Protein AF-A0A833ASR9-F1 (afdb_monomer_lite)

Secondary structure (DSSP, 8-state):
-PPP---SSS--------SS-------PPPP------TT-------EEEEESSS-EEEE---TTT--SS-EEEEEEEEES---SEEEEEEES-TTSSEEEEEE-GGG-SS-SEEEEEETTTTTTS-EEEEEE--SSSEEEEEEEE-SSEEEEEETTEEEEEEE--SPPP--SPPEEESB-SS-SS-B-EEEEEEEEEESSPPPHHHHHHHHTSS--TTGGGEEEEE--TT-SSSEE---SSS---EEEESS-EEE-

Radius of gyration: 23.02 Å; chains: 1; bounding box: 38×80×38 Å

Foldseek 3Di:
DDDDDDDPDDDDDDDDDDDPDDDDDDDDDDDDDDPPPPPPPVPQFKWWAWAQPWWWKWFFFDVLQQQFAKKKKKWKWAAADAAQKKWQKEFADQAAAWTWIWGDPVNDPDGQWTWIGAHPPCPPHIDTFQDRDDHPDIWMWMWITRQFKIWIDINLHTGDMDTDHGTGHHDRGIMMGQAYPVGDRHGGRGIIFWIWMFSHGDDSVQSNVSSPDDDHVVLVRTSFTFGLNPQDDFWTFTPHPRGSIIGITDPIGIGD

pLDDT: mean 83.09, std 21.65, range [28.0, 98.81]

Structure (mmCIF, N/CA/C/O backbone):
data_AF-A0A833ASR9-F1
#
_entry.id   AF-A0A833ASR9-F1
#
loop_
_atom_site.group_PDB
_atom_site.id
_atom_site.type_symbol
_atom_site.label_atom_id
_atom_site.label_alt_id
_atom_site.label_comp_id
_atom_site.label_asym_id
_atom_site.label_entity_id
_atom_site.label_seq_id
_atom_site.pdbx_PDB_ins_code
_atom_site.Cartn_x
_atom_site.Cartn_y
_atom_site.Cartn_z
_atom_site.occupancy
_atom_site.B_iso_or_equiv
_atom_site.auth_seq_id
_atom_site.auth_comp_id
_atom_site.auth_asym_id
_atom_site.auth_atom_id
_atom_site.pdbx_PDB_model_num
ATOM 1 N N . MET A 1 1 ? -16.179 59.443 -13.407 1.00 36.62 1 MET A N 1
ATOM 2 C CA . MET A 1 1 ? -17.165 58.337 -13.418 1.00 36.62 1 MET A CA 1
ATOM 3 C C . MET A 1 1 ? -16.435 57.072 -13.834 1.00 36.62 1 MET A C 1
ATOM 5 O O . MET A 1 1 ? -16.035 56.988 -14.986 1.00 36.62 1 MET A O 1
ATOM 9 N N . ALA A 1 2 ? -16.193 56.139 -12.914 1.00 35.16 2 ALA A N 1
ATOM 10 C CA . ALA A 1 2 ? -15.587 54.849 -13.241 1.00 35.16 2 ALA A CA 1
ATOM 11 C C . ALA A 1 2 ? -16.700 53.839 -13.568 1.00 35.16 2 ALA A C 1
ATOM 13 O O . ALA A 1 2 ? -17.669 53.731 -12.818 1.00 35.16 2 ALA A O 1
ATOM 14 N N . LYS A 1 3 ? -16.589 53.139 -14.703 1.00 34.56 3 LYS A N 1
ATOM 15 C CA . LYS A 1 3 ? -17.454 52.001 -15.048 1.00 34.56 3 LYS A CA 1
ATOM 16 C C . LYS A 1 3 ? -16.857 50.741 -14.422 1.00 34.56 3 LYS A C 1
ATOM 18 O O . LYS A 1 3 ? -15.705 50.423 -14.691 1.00 34.56 3 LYS A O 1
ATOM 23 N N . LEU A 1 4 ? -17.647 50.045 -13.608 1.00 28.00 4 LEU A N 1
ATOM 24 C CA . LEU A 1 4 ? -17.309 48.738 -13.051 1.00 28.00 4 LEU A CA 1
ATOM 25 C C . LEU A 1 4 ? -17.564 47.669 -14.126 1.00 28.00 4 LEU A C 1
ATOM 27 O O . LEU A 1 4 ? -18.685 47.567 -14.624 1.00 28.00 4 LEU A O 1
ATOM 31 N N . LEU A 1 5 ? -16.541 46.901 -14.499 1.00 34.22 5 LEU A N 1
ATOM 32 C CA . LEU A 1 5 ? -16.686 45.700 -15.322 1.00 34.22 5 LEU A CA 1
ATOM 33 C C . LEU A 1 5 ? -16.193 44.512 -14.494 1.00 34.22 5 LEU A C 1
ATOM 35 O O . LEU A 1 5 ? -15.025 44.454 -14.119 1.00 34.22 5 LEU A O 1
ATOM 39 N N . THR A 1 6 ? -17.099 43.604 -14.157 1.00 34.94 6 THR A N 1
ATOM 40 C CA . THR A 1 6 ? -16.808 42.399 -13.378 1.00 34.94 6 THR A CA 1
ATOM 41 C C . THR A 1 6 ? -16.205 41.333 -14.295 1.00 34.94 6 THR A C 1
ATOM 43 O O . THR A 1 6 ? -16.794 41.016 -15.326 1.00 34.94 6 THR A O 1
ATOM 46 N N . LEU A 1 7 ? -15.066 40.749 -13.916 1.00 34.09 7 LEU A N 1
ATOM 47 C CA . LEU A 1 7 ? -14.533 39.518 -14.509 1.00 34.09 7 LEU A CA 1
ATOM 48 C C . LEU A 1 7 ? -14.433 38.450 -13.414 1.00 34.09 7 LEU A C 1
ATOM 50 O O . LEU A 1 7 ? -13.964 38.725 -12.310 1.00 34.09 7 LEU A O 1
ATOM 54 N N . LEU A 1 8 ? -14.926 37.246 -13.723 1.00 41.12 8 LEU A N 1
ATOM 55 C CA . LEU A 1 8 ? -14.729 36.052 -12.903 1.00 41.12 8 LEU A CA 1
ATOM 56 C C . LEU A 1 8 ? -13.226 35.738 -12.805 1.00 41.12 8 LEU A C 1
ATOM 58 O O . LEU A 1 8 ? -12.477 35.989 -13.743 1.00 41.12 8 LEU A O 1
ATOM 62 N N . SER A 1 9 ? -12.838 35.156 -11.669 1.00 46.53 9 SER A N 1
ATOM 63 C CA . SER A 1 9 ? -11.479 34.816 -11.217 1.00 46.53 9 SER A CA 1
ATOM 64 C C . SER A 1 9 ? -10.595 35.997 -10.776 1.00 46.53 9 SER A C 1
ATOM 66 O O . SER A 1 9 ? -9.751 36.496 -11.508 1.00 46.53 9 SER A O 1
ATOM 68 N N . GLY A 1 10 ? -10.781 36.413 -9.520 1.00 46.34 10 GLY A N 1
ATOM 69 C CA . GLY A 1 10 ? -9.714 36.395 -8.508 1.00 46.34 10 GLY A CA 1
ATOM 70 C C . GLY A 1 10 ? -8.434 37.220 -8.684 1.00 46.34 10 GLY A C 1
ATOM 71 O O . GLY A 1 10 ? -7.493 36.954 -7.944 1.00 46.34 10 GLY A O 1
ATOM 72 N N . LEU A 1 11 ? -8.355 38.206 -9.580 1.00 38.41 11 LEU A N 1
ATOM 73 C CA . LEU A 1 11 ? -7.209 39.123 -9.617 1.00 38.41 11 LEU A CA 1
ATOM 74 C C . LEU A 1 11 ? -7.664 40.568 -9.853 1.00 38.41 11 LEU A C 1
ATOM 76 O O . LEU A 1 11 ? -8.148 40.916 -10.929 1.00 38.41 11 LEU A O 1
ATOM 80 N N . LEU A 1 12 ? -7.520 41.416 -8.831 1.00 35.00 12 LEU A N 1
ATOM 81 C CA . LEU A 1 12 ? -7.840 42.840 -8.913 1.00 35.00 12 LEU A CA 1
ATOM 82 C C . LEU A 1 12 ? -6.574 43.619 -9.301 1.00 35.00 12 LEU A C 1
ATOM 84 O O . LEU A 1 12 ? -5.678 43.796 -8.482 1.00 35.00 12 LEU A O 1
ATOM 88 N N . LEU A 1 13 ? -6.500 44.092 -10.545 1.00 37.66 13 LEU A N 1
ATOM 89 C CA . LEU A 1 13 ? -5.486 45.055 -10.985 1.00 37.66 13 LEU A CA 1
ATOM 90 C C . LEU A 1 13 ? -6.106 46.456 -10.985 1.00 37.66 13 LEU A C 1
ATOM 92 O O . LEU A 1 13 ? -7.070 46.711 -11.707 1.00 37.66 13 LEU A O 1
ATOM 96 N N . LEU A 1 14 ? -5.559 47.368 -10.180 1.00 38.06 14 LEU A N 1
ATOM 97 C CA . LEU A 1 14 ? -5.906 48.789 -10.215 1.00 38.06 14 LEU A CA 1
ATOM 98 C C . LEU A 1 14 ? -4.815 49.550 -10.973 1.00 38.06 14 LEU A C 1
ATOM 100 O O . LEU A 1 14 ? -3.659 49.546 -10.561 1.00 38.06 14 LEU A O 1
ATOM 104 N N . PHE A 1 15 ? -5.193 50.238 -12.050 1.00 39.19 15 PHE A N 1
ATOM 105 C CA . PHE A 1 15 ? -4.354 51.246 -12.698 1.00 39.19 15 PHE A CA 1
ATOM 106 C C . PHE A 1 15 ? -4.915 52.631 -12.372 1.00 39.19 15 PHE A C 1
ATOM 108 O O . PHE A 1 15 ? -6.107 52.872 -12.573 1.00 39.19 15 PHE A O 1
ATOM 115 N N . SER A 1 16 ? -4.068 53.553 -11.913 1.00 38.94 16 SER A N 1
ATOM 116 C CA . SER A 1 16 ? -4.364 54.983 -12.002 1.00 38.94 16 SER A CA 1
ATOM 117 C C . SER A 1 16 ? -3.514 55.596 -13.113 1.00 38.94 16 SER A C 1
ATOM 119 O O . SER A 1 16 ? -2.342 55.268 -13.281 1.00 38.94 16 SER A O 1
ATOM 121 N N . CYS A 1 17 ? -4.130 56.464 -13.913 1.00 31.94 17 CYS A N 1
ATOM 122 C CA . CYS A 1 17 ? -3.431 57.265 -14.907 1.00 31.94 17 CYS A CA 1
ATOM 123 C C . CYS A 1 17 ? -3.385 58.701 -14.406 1.00 31.94 17 CYS A C 1
ATOM 125 O O . CYS A 1 17 ? -4.423 59.358 -14.367 1.00 31.94 17 CYS A O 1
ATOM 127 N N . GLU A 1 18 ? -2.190 59.213 -14.135 1.00 39.09 18 GLU A N 1
ATOM 128 C CA . GLU A 1 18 ? -1.939 60.649 -14.195 1.00 39.09 18 GLU A CA 1
ATOM 129 C C . GLU A 1 18 ? -0.704 60.902 -15.070 1.00 39.09 18 GLU A C 1
ATOM 131 O O . GLU A 1 18 ? 0.356 60.315 -14.882 1.00 39.09 18 GLU A O 1
ATOM 136 N N . ASN A 1 19 ? -0.878 61.770 -16.070 1.00 43.00 19 ASN A N 1
ATOM 137 C CA . ASN A 1 19 ? 0.169 62.341 -16.929 1.00 43.00 19 ASN A CA 1
ATOM 138 C C . ASN A 1 19 ? 0.929 61.387 -17.873 1.00 43.00 19 ASN A C 1
ATOM 140 O O . ASN A 1 19 ? 2.133 61.522 -18.069 1.00 43.00 19 ASN A O 1
ATOM 144 N N . ASN A 1 20 ? 0.193 60.499 -18.548 1.00 43.78 20 ASN A N 1
ATOM 145 C CA . ASN A 1 20 ? 0.585 59.855 -19.813 1.00 43.78 20 ASN A CA 1
ATOM 146 C C . ASN A 1 20 ? 1.978 59.178 -19.847 1.00 43.78 20 ASN A C 1
ATOM 148 O O . ASN A 1 20 ? 2.650 59.190 -20.877 1.00 43.78 20 ASN A O 1
ATOM 152 N N . SER A 1 21 ? 2.400 58.545 -18.747 1.00 42.50 21 SER A N 1
ATOM 153 C CA . SER A 1 21 ? 3.441 57.508 -18.769 1.00 42.50 21 SER A CA 1
ATOM 154 C C . SER A 1 21 ? 3.077 56.367 -17.809 1.00 42.50 21 SER A C 1
ATOM 156 O O . SER A 1 21 ? 2.491 56.614 -16.757 1.00 42.50 21 SER A O 1
ATOM 158 N N . MET A 1 22 ? 3.358 55.117 -18.198 1.00 35.34 22 MET A N 1
ATOM 159 C CA . MET A 1 22 ? 3.190 53.938 -17.337 1.00 35.34 22 MET A CA 1
ATOM 160 C C . MET A 1 22 ? 4.516 53.622 -16.647 1.00 35.34 22 MET A C 1
ATOM 162 O O . MET A 1 22 ? 5.510 53.364 -17.324 1.00 35.34 22 MET A O 1
ATOM 166 N N . SER A 1 23 ? 4.515 53.573 -15.317 1.00 40.69 23 SER A N 1
ATOM 167 C CA . SER A 1 23 ? 5.577 52.954 -14.524 1.00 40.69 23 SER A CA 1
ATOM 168 C C . SER A 1 23 ? 4.982 51.873 -13.618 1.00 40.69 23 SER A C 1
ATOM 170 O O . SER A 1 23 ? 3.879 52.017 -13.091 1.00 40.69 23 SER A O 1
ATOM 172 N N . SER A 1 24 ? 5.694 50.754 -13.473 1.00 36.84 24 SER A N 1
ATOM 173 C CA . SER A 1 24 ? 5.341 49.669 -12.556 1.00 36.84 24 SER A CA 1
ATOM 174 C C . SER A 1 24 ? 5.737 50.042 -11.126 1.00 36.84 24 SER A C 1
ATOM 176 O O . SER A 1 24 ? 6.906 50.329 -10.872 1.00 36.84 24 SER A O 1
ATOM 178 N N . LEU A 1 25 ? 4.785 50.017 -10.195 1.00 38.19 25 LEU A N 1
ATOM 179 C CA . LEU A 1 25 ? 5.047 50.091 -8.757 1.00 38.19 25 LEU A CA 1
ATOM 180 C C . LEU A 1 25 ? 5.238 48.665 -8.221 1.00 38.19 25 LEU A C 1
ATOM 182 O O . LEU A 1 25 ? 4.299 47.872 -8.239 1.00 38.19 25 LEU A O 1
ATOM 186 N N . GLU A 1 26 ? 6.443 48.332 -7.755 1.00 41.50 26 GLU A N 1
ATOM 187 C CA . GLU A 1 26 ? 6.659 47.155 -6.906 1.00 41.50 26 GLU A CA 1
ATOM 188 C C . GLU A 1 26 ? 6.061 47.429 -5.520 1.00 41.50 26 GLU A C 1
ATOM 190 O O . GLU A 1 26 ? 6.372 48.445 -4.895 1.00 41.50 26 GLU A O 1
ATOM 195 N N . LEU A 1 27 ? 5.199 46.533 -5.031 1.00 34.31 27 LEU A N 1
ATOM 196 C CA . LEU A 1 27 ? 4.690 46.584 -3.662 1.00 34.31 27 LEU A CA 1
ATOM 197 C C . LEU A 1 27 ? 5.507 45.617 -2.798 1.00 34.31 27 LEU A C 1
ATOM 199 O O . LEU A 1 27 ? 5.415 44.400 -2.955 1.00 34.31 27 LEU A O 1
ATOM 203 N N . THR A 1 28 ? 6.308 46.162 -1.886 1.00 35.03 28 THR A N 1
ATOM 204 C CA . THR A 1 28 ? 6.940 45.410 -0.799 1.00 35.03 28 THR A CA 1
ATOM 205 C C . THR A 1 28 ? 5.871 44.948 0.199 1.00 35.03 28 THR A C 1
ATOM 207 O O . THR A 1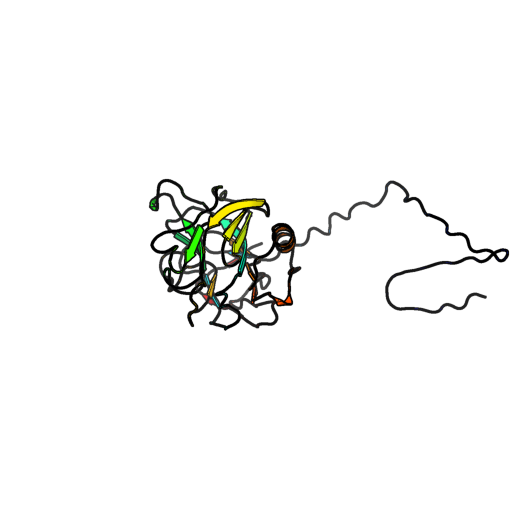 28 ? 4.976 45.711 0.567 1.00 35.03 28 THR A O 1
ATOM 210 N N . ALA A 1 29 ? 5.926 43.680 0.615 1.00 34.44 29 ALA A N 1
ATOM 211 C CA . ALA A 1 29 ? 4.959 43.104 1.550 1.00 34.44 29 ALA A CA 1
ATOM 212 C C . ALA A 1 29 ? 5.068 43.755 2.947 1.00 34.44 29 ALA A C 1
ATOM 214 O O . ALA A 1 29 ? 6.187 43.968 3.421 1.00 34.44 29 ALA A O 1
ATOM 215 N N . PRO A 1 30 ? 3.948 44.053 3.634 1.00 34.62 30 PRO A N 1
ATOM 216 C CA . PRO A 1 30 ? 3.990 44.486 5.023 1.00 34.62 30 PRO A CA 1
ATOM 217 C C . PRO A 1 30 ? 4.247 43.286 5.943 1.00 34.62 30 PRO A C 1
ATOM 219 O O . PRO A 1 30 ? 3.580 42.255 5.845 1.00 34.62 30 PRO A O 1
ATOM 222 N N . GLU A 1 31 ? 5.202 43.432 6.861 1.00 40.31 31 GLU A N 1
ATOM 223 C CA . GLU A 1 31 ? 5.396 42.472 7.939 1.00 40.31 31 GLU A CA 1
ATOM 224 C C . GLU A 1 31 ? 4.257 42.549 8.967 1.00 40.31 31 GLU A C 1
ATOM 226 O O . GLU A 1 31 ? 3.933 43.610 9.496 1.00 40.31 31 GLU A O 1
A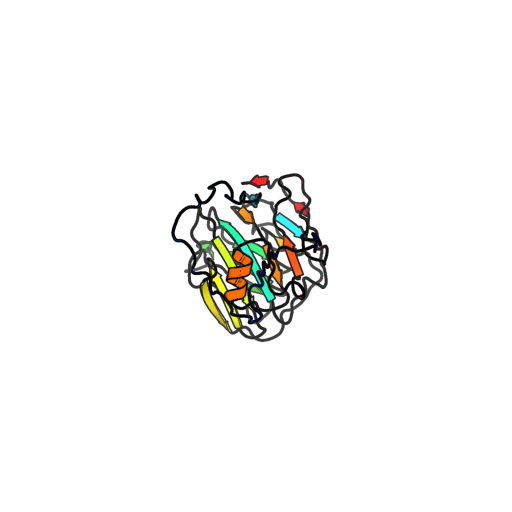TOM 231 N N . ASN A 1 32 ? 3.741 41.363 9.291 1.00 37.72 32 ASN A N 1
ATOM 232 C CA . ASN A 1 32 ? 3.110 40.990 10.553 1.00 37.72 32 ASN A CA 1
ATOM 233 C C . ASN A 1 32 ? 1.721 41.587 10.878 1.00 37.72 32 ASN A C 1
ATOM 235 O O . ASN A 1 32 ? 1.589 42.619 11.529 1.00 37.72 32 ASN A O 1
ATOM 239 N N . SER A 1 33 ? 0.660 40.860 10.511 1.00 40.69 33 SER A N 1
ATOM 240 C CA . SER A 1 33 ? -0.458 40.507 11.411 1.00 40.69 33 SER A CA 1
ATOM 241 C C . SER A 1 33 ? -1.582 39.816 10.638 1.00 40.69 33 SER A C 1
ATOM 243 O O . SER A 1 33 ? -2.556 40.427 10.216 1.00 40.69 33 SER A O 1
ATOM 245 N N . THR A 1 34 ? -1.498 38.497 10.522 1.00 33.28 34 THR A N 1
ATOM 246 C CA . THR A 1 34 ? -2.707 37.679 10.426 1.00 33.28 34 THR A CA 1
ATOM 247 C C . THR A 1 34 ? -2.505 36.502 11.349 1.00 33.28 34 THR A C 1
ATOM 249 O O . THR A 1 34 ? -1.645 35.655 11.115 1.00 33.28 34 THR A O 1
ATOM 252 N N . SER A 1 35 ? -3.273 36.496 12.435 1.00 34.44 35 SER A N 1
ATOM 253 C CA . SER A 1 35 ? -3.559 35.297 13.204 1.00 34.44 35 SER A CA 1
ATOM 254 C C . SER A 1 35 ? -3.826 34.163 12.222 1.00 34.44 35 SER A C 1
ATOM 256 O O . SER A 1 35 ? -4.814 34.213 11.488 1.00 34.44 35 SER A O 1
ATOM 258 N N . LEU A 1 36 ? -2.927 33.181 12.180 1.00 37.03 36 LEU A N 1
ATOM 259 C CA . LEU A 1 36 ? -3.252 31.886 11.613 1.00 37.03 36 LEU A CA 1
ATOM 260 C C . LEU A 1 36 ? -4.452 31.401 12.411 1.00 37.03 36 LEU A C 1
ATOM 262 O O . LEU A 1 36 ? -4.343 31.100 13.601 1.00 37.03 36 LEU A O 1
ATOM 266 N N . ASP A 1 37 ? -5.607 31.459 11.769 1.00 33.62 37 ASP A N 1
ATOM 267 C CA . ASP A 1 37 ? -6.816 30.837 12.243 1.00 33.62 37 ASP A CA 1
ATOM 268 C C . ASP A 1 37 ? -6.481 29.360 12.481 1.00 33.62 37 ASP A C 1
ATOM 270 O O . ASP A 1 37 ? -6.309 28.577 11.547 1.00 33.62 37 ASP A O 1
ATOM 274 N N . LYS A 1 38 ? -6.298 28.989 13.752 1.00 39.28 38 LYS A N 1
ATOM 275 C CA . LYS A 1 38 ? -6.123 27.604 14.204 1.00 39.28 38 LYS A CA 1
ATOM 276 C C . LYS A 1 38 ? -7.451 26.835 14.097 1.00 39.28 38 LYS A C 1
ATOM 278 O O . LYS A 1 38 ? -7.808 26.101 15.013 1.00 39.28 38 LYS A O 1
ATOM 283 N N . SER A 1 39 ? -8.194 27.016 13.008 1.00 35.72 39 SER A N 1
ATOM 284 C CA . SER A 1 39 ? -9.400 26.249 12.691 1.00 35.72 39 SER A CA 1
ATOM 285 C C . SER A 1 39 ? -9.361 25.572 11.319 1.00 35.72 39 SER A C 1
ATOM 287 O O . SER A 1 39 ? -10.273 24.823 10.995 1.00 35.72 39 SER A O 1
ATOM 289 N N . ALA A 1 40 ? -8.254 25.675 10.575 1.00 39.06 40 ALA A N 1
ATOM 290 C CA . ALA A 1 40 ? -7.903 24.673 9.567 1.00 39.06 40 ALA A CA 1
ATOM 291 C C . ALA A 1 40 ? -7.012 23.578 10.182 1.00 39.06 40 ALA A C 1
ATOM 293 O O . ALA A 1 40 ? -5.980 23.207 9.629 1.00 39.06 40 ALA A O 1
ATOM 294 N N . ALA A 1 41 ? -7.399 23.050 11.348 1.00 37.56 41 ALA A N 1
ATOM 295 C CA . ALA A 1 41 ? -7.129 21.643 11.589 1.00 37.56 41 ALA A CA 1
ATOM 296 C C . ALA A 1 41 ? -8.020 20.927 10.575 1.00 37.56 41 ALA A C 1
ATOM 298 O O . ALA A 1 41 ? -9.225 20.812 10.783 1.00 37.56 41 ALA A O 1
ATOM 299 N N . GLN A 1 42 ? -7.452 20.597 9.415 1.00 42.94 42 GLN A N 1
ATOM 300 C CA . GLN A 1 42 ? -8.054 19.651 8.490 1.00 42.94 42 GLN A CA 1
ATOM 301 C C . GLN A 1 42 ? -8.472 18.472 9.362 1.00 42.94 42 GLN A C 1
ATOM 303 O O . GLN A 1 42 ? -7.601 17.872 9.993 1.00 42.94 42 GLN A O 1
ATOM 308 N N . SER A 1 43 ? -9.782 18.260 9.535 1.00 42.81 43 SER A N 1
ATOM 309 C CA . SER A 1 43 ? -10.264 17.091 10.260 1.00 42.81 43 SER A CA 1
ATOM 310 C C . SER A 1 43 ? -9.538 15.921 9.622 1.00 42.81 43 SER A C 1
ATOM 312 O O . SER A 1 43 ? -9.654 15.740 8.404 1.00 42.81 43 SER A O 1
ATOM 314 N N . ARG A 1 44 ? -8.702 15.225 10.397 1.00 62.09 44 ARG A N 1
ATOM 315 C CA . ARG A 1 44 ? -8.210 13.925 9.959 1.00 62.09 44 ARG A CA 1
ATOM 316 C C . ARG A 1 44 ? -9.484 13.147 9.635 1.00 62.09 44 ARG A C 1
ATOM 318 O O . ARG A 1 44 ? -10.452 13.242 10.391 1.00 62.09 44 ARG A O 1
ATOM 325 N N . GLY A 1 45 ? -9.570 12.653 8.403 1.00 74.12 45 GLY A N 1
ATOM 326 C CA . GLY A 1 45 ? -10.740 11.898 7.978 1.00 74.12 45 GLY A CA 1
ATOM 327 C C . GLY A 1 45 ? -10.886 10.661 8.855 1.00 74.12 45 GLY A C 1
ATOM 328 O O . GLY A 1 45 ? -10.044 10.394 9.709 1.00 74.12 45 GLY A O 1
ATOM 329 N N . THR A 1 46 ? -11.951 9.906 8.645 1.00 90.88 46 THR A N 1
ATOM 330 C CA . THR A 1 46 ? -12.023 8.575 9.237 1.00 90.88 46 THR A CA 1
ATOM 331 C C . THR A 1 46 ? -11.003 7.653 8.567 1.00 90.88 46 THR A C 1
ATOM 333 O O . THR A 1 46 ? -10.747 7.787 7.375 1.00 90.88 46 THR A O 1
ATOM 336 N N . ALA A 1 47 ? -10.458 6.712 9.325 1.00 94.94 47 ALA A N 1
ATOM 337 C CA . ALA A 1 47 ? -9.619 5.616 8.866 1.00 94.94 47 ALA A CA 1
ATOM 338 C C . ALA A 1 47 ? -10.317 4.274 9.114 1.00 94.94 47 ALA A C 1
ATOM 340 O O . ALA A 1 47 ? -11.276 4.187 9.892 1.00 94.94 47 ALA A O 1
ATOM 341 N N . LEU A 1 48 ? -9.819 3.216 8.478 1.00 96.56 48 LEU A N 1
ATOM 342 C CA . LEU A 1 48 ? -10.284 1.857 8.725 1.00 96.56 48 LEU A CA 1
ATOM 343 C C . LEU A 1 48 ? -9.498 1.240 9.885 1.00 96.56 48 LEU A C 1
ATOM 345 O O . LEU A 1 48 ? -8.284 1.093 9.777 1.00 96.56 48 LEU A O 1
ATOM 349 N N . ALA A 1 49 ? -10.178 0.883 10.973 1.00 97.12 49 ALA A N 1
ATOM 350 C CA . ALA A 1 49 ? -9.609 0.147 12.097 1.00 97.12 49 ALA A CA 1
ATOM 351 C C . ALA A 1 49 ? -9.810 -1.361 11.898 1.00 97.12 49 ALA A C 1
ATOM 353 O O . ALA A 1 49 ? -10.925 -1.807 11.622 1.00 97.12 49 ALA A O 1
ATOM 354 N N . LEU A 1 50 ? -8.720 -2.109 12.051 1.00 96.62 50 LEU A N 1
ATOM 355 C CA . LEU A 1 50 ? -8.586 -3.540 11.788 1.00 96.62 50 LEU A CA 1
ATOM 356 C C . LEU A 1 50 ? -7.963 -4.178 13.035 1.00 96.62 50 LEU A C 1
ATOM 358 O O . LEU A 1 50 ? -6.957 -3.677 13.543 1.00 96.62 50 LEU A O 1
ATOM 362 N N . ASP A 1 51 ? -8.558 -5.240 13.565 1.00 95.06 51 ASP A N 1
ATOM 363 C CA . ASP A 1 51 ? -8.168 -5.805 14.866 1.00 95.06 51 ASP A CA 1
ATOM 364 C C . ASP A 1 51 ? -7.178 -6.982 14.783 1.00 95.06 51 ASP A C 1
ATOM 366 O O . ASP A 1 51 ? -6.748 -7.505 15.814 1.00 95.06 51 ASP A O 1
ATOM 370 N N . GLY A 1 52 ? -6.777 -7.363 13.569 1.00 94.69 52 GLY A N 1
ATOM 371 C CA . GLY A 1 52 ? -5.931 -8.524 13.314 1.00 94.69 52 GLY A CA 1
ATOM 372 C C . GLY A 1 52 ? -6.687 -9.853 13.194 1.00 94.69 52 GLY A C 1
ATOM 373 O O . GLY A 1 52 ? -6.030 -10.893 13.169 1.00 94.69 52 GLY A O 1
ATOM 374 N N . ASP A 1 53 ? -8.022 -9.855 13.098 1.00 94.25 53 ASP A N 1
ATOM 375 C CA . ASP A 1 53 ? -8.835 -11.071 12.968 1.00 94.25 53 ASP A CA 1
ATOM 376 C C . ASP A 1 53 ? -9.987 -10.909 11.957 1.00 94.25 53 ASP A C 1
ATOM 378 O O . ASP A 1 53 ? -11.048 -10.374 12.249 1.00 94.25 53 ASP A O 1
ATOM 382 N N . GLY A 1 54 ? -9.818 -11.419 10.733 1.00 93.81 54 GLY A N 1
ATOM 383 C CA . GLY A 1 54 ? -10.929 -11.551 9.776 1.00 93.81 54 GLY A CA 1
ATOM 384 C C . GLY A 1 54 ? -11.387 -10.262 9.081 1.00 93.81 54 GLY A C 1
ATOM 385 O O . GLY A 1 54 ? -12.243 -10.335 8.192 1.00 93.81 54 GLY A O 1
ATOM 386 N N . ASP A 1 55 ? -10.795 -9.122 9.430 1.00 94.62 55 ASP A N 1
ATOM 387 C CA . ASP A 1 55 ? -11.141 -7.790 8.940 1.00 94.62 55 ASP A CA 1
ATOM 388 C C . ASP A 1 55 ? -10.292 -7.346 7.745 1.00 94.62 55 ASP A C 1
ATOM 390 O O . ASP A 1 55 ? -9.064 -7.341 7.812 1.00 94.62 55 ASP A O 1
ATOM 394 N N . TYR A 1 56 ? -10.937 -6.952 6.640 1.00 96.88 56 TYR A N 1
ATOM 395 C CA . TYR A 1 56 ? -10.262 -6.419 5.447 1.00 96.88 56 TYR A CA 1
ATOM 396 C C . TYR A 1 56 ? -11.248 -5.854 4.422 1.00 96.88 56 TYR A C 1
ATOM 398 O O . TYR A 1 56 ? -12.453 -6.091 4.475 1.00 96.88 56 TYR A O 1
ATOM 406 N N . VAL A 1 57 ? -10.738 -5.128 3.431 1.00 97.50 57 VAL A N 1
ATOM 407 C CA . VAL A 1 57 ? -11.520 -4.689 2.268 1.00 97.50 57 VAL A CA 1
ATOM 408 C C . VAL A 1 57 ? -11.238 -5.590 1.082 1.00 97.50 57 VAL A C 1
ATOM 410 O O . VAL A 1 57 ? -10.079 -5.804 0.735 1.00 97.50 57 VAL A O 1
ATOM 413 N N . VAL A 1 58 ? -12.297 -6.036 0.409 1.00 97.00 58 VAL A N 1
ATOM 414 C CA . VAL A 1 58 ? -12.220 -6.707 -0.892 1.00 97.00 58 VAL A CA 1
ATOM 415 C C . VAL A 1 58 ? -12.588 -5.728 -1.990 1.00 97.00 58 VAL A C 1
ATOM 417 O O . VAL A 1 58 ? -13.684 -5.167 -1.986 1.00 97.00 58 VAL A O 1
ATOM 420 N N . ILE A 1 59 ? -11.704 -5.572 -2.968 1.00 97.94 59 ILE A N 1
ATOM 421 C CA . ILE A 1 59 ? -11.936 -4.804 -4.189 1.00 97.94 59 ILE A CA 1
ATOM 422 C C . ILE A 1 59 ? -11.920 -5.784 -5.368 1.00 97.94 59 ILE A C 1
ATOM 424 O O . ILE A 1 59 ? -10.916 -6.479 -5.559 1.00 97.94 59 ILE A O 1
ATOM 428 N N . PRO A 1 60 ? -13.013 -5.885 -6.150 1.00 97.25 60 PRO A N 1
ATOM 429 C CA . PRO A 1 60 ? -13.062 -6.756 -7.316 1.00 97.25 60 PRO A CA 1
ATOM 430 C C . PRO A 1 60 ? -11.928 -6.472 -8.300 1.00 97.25 60 PRO A C 1
ATOM 432 O O . PRO A 1 60 ? -11.473 -5.334 -8.436 1.00 97.25 60 PRO A O 1
ATOM 435 N N . ASP A 1 61 ? -11.512 -7.515 -9.012 1.00 96.44 61 ASP A N 1
ATOM 436 C CA . ASP A 1 61 ? -10.490 -7.394 -10.041 1.00 96.44 61 ASP A CA 1
ATOM 437 C C . ASP A 1 61 ? -10.849 -6.349 -11.114 1.00 96.44 61 ASP A C 1
ATOM 439 O O . ASP A 1 61 ? -12.015 -6.125 -11.461 1.00 96.44 61 ASP A O 1
ATOM 443 N N . SER A 1 62 ? -9.810 -5.697 -11.631 1.00 96.31 62 SER A N 1
ATOM 444 C CA . SER A 1 62 ? -9.910 -4.662 -12.647 1.00 96.31 62 SER A CA 1
ATOM 445 C C . SER A 1 62 ? -8.586 -4.541 -13.400 1.00 96.31 62 SER A C 1
ATOM 447 O O . SER A 1 62 ? -7.538 -4.434 -12.759 1.00 96.31 62 SER A O 1
ATOM 449 N N . PRO A 1 63 ? -8.601 -4.382 -14.740 1.00 95.56 63 PRO A N 1
ATOM 450 C CA . PRO A 1 63 ? -7.381 -4.183 -15.530 1.00 95.56 63 PRO A CA 1
ATOM 451 C C . PRO A 1 63 ? -6.543 -2.969 -15.111 1.00 95.56 63 PRO A C 1
ATOM 453 O O . PRO A 1 63 ? -5.385 -2.842 -15.496 1.00 95.56 63 PRO A O 1
ATOM 456 N N . SER A 1 64 ? -7.133 -2.023 -14.375 1.00 96.06 64 SER A N 1
ATOM 457 C CA . SER A 1 64 ? -6.409 -0.861 -13.848 1.00 96.06 64 SER A CA 1
ATOM 458 C C . SER A 1 64 ? -5.502 -1.202 -12.658 1.00 96.06 64 SER A C 1
ATOM 460 O O . SER A 1 64 ? -4.566 -0.451 -12.392 1.00 96.06 64 SER A O 1
ATOM 462 N N . LEU A 1 65 ? -5.753 -2.330 -11.986 1.00 96.19 65 LEU A N 1
ATOM 463 C CA . LEU A 1 65 ? -4.962 -2.870 -10.878 1.00 96.19 65 LEU A CA 1
ATOM 464 C C . LEU A 1 65 ? -3.850 -3.814 -11.373 1.00 96.19 65 LEU A C 1
ATOM 466 O O . LEU A 1 65 ? -2.900 -4.087 -10.647 1.00 96.19 65 LEU A O 1
ATOM 470 N N . ASP A 1 66 ? -3.895 -4.234 -12.637 1.00 94.06 66 ASP A N 1
ATOM 471 C CA . ASP A 1 66 ? -2.803 -4.958 -13.284 1.00 94.06 66 ASP A CA 1
ATOM 472 C C . ASP A 1 66 ? -1.663 -4.003 -13.667 1.00 94.06 66 ASP A C 1
ATOM 474 O O . ASP A 1 66 ? -1.691 -3.319 -14.696 1.00 94.06 66 ASP A O 1
ATOM 478 N N . MET A 1 67 ? -0.614 -3.963 -12.841 1.00 93.38 67 MET A N 1
ATOM 479 C CA . MET A 1 67 ? 0.509 -3.026 -12.988 1.00 93.38 67 MET A CA 1
ATOM 480 C C . MET A 1 67 ? 1.848 -3.729 -13.302 1.00 93.38 67 MET A C 1
ATOM 482 O O . MET A 1 67 ? 2.813 -3.589 -12.548 1.00 93.38 67 MET A O 1
ATOM 486 N N . PRO A 1 68 ? 1.976 -4.449 -14.437 1.00 92.50 68 PRO A N 1
ATOM 487 C CA . PRO A 1 68 ? 3.120 -5.327 -14.699 1.00 92.50 68 PRO A CA 1
ATOM 488 C C . PRO A 1 68 ? 4.437 -4.593 -14.976 1.00 92.50 68 PRO A C 1
ATOM 490 O O . PRO A 1 68 ? 5.499 -5.199 -14.897 1.00 92.50 68 PRO A O 1
ATOM 493 N N . ASN A 1 69 ? 4.399 -3.309 -15.346 1.00 93.75 69 ASN A N 1
ATOM 494 C CA . ASN A 1 69 ? 5.582 -2.594 -15.849 1.00 93.75 69 ASN A CA 1
ATOM 495 C C . ASN A 1 69 ? 6.217 -1.646 -14.830 1.00 93.75 69 ASN A C 1
ATOM 497 O O . ASN A 1 69 ? 7.418 -1.398 -14.882 1.00 93.75 69 ASN A O 1
ATOM 501 N N . SER A 1 70 ? 5.396 -1.046 -13.974 1.00 95.62 70 SER A N 1
ATOM 502 C CA . SER A 1 70 ? 5.815 -0.104 -12.942 1.00 95.62 70 SER A CA 1
ATOM 503 C C . SER A 1 70 ? 4.624 0.223 -12.062 1.00 95.62 70 SER A C 1
ATOM 505 O O . SER A 1 70 ? 3.499 0.274 -12.565 1.00 95.62 70 SER A O 1
ATOM 507 N N . PHE A 1 71 ? 4.867 0.542 -10.797 1.00 97.12 71 PHE A N 1
ATOM 508 C CA . PHE A 1 71 ? 3.804 0.982 -9.906 1.00 97.12 71 PHE A CA 1
ATOM 509 C C . PHE A 1 71 ? 4.300 1.913 -8.802 1.00 97.12 71 PHE A C 1
ATOM 511 O O . PHE A 1 71 ? 5.499 2.075 -8.559 1.00 97.12 71 PHE A O 1
ATOM 518 N N . THR A 1 72 ? 3.335 2.516 -8.118 1.00 98.38 72 THR A N 1
ATOM 519 C CA . THR A 1 72 ? 3.485 3.073 -6.778 1.00 98.38 72 THR A CA 1
ATOM 520 C C . THR A 1 72 ? 2.292 2.656 -5.944 1.00 98.38 72 THR A C 1
ATOM 522 O O . THR A 1 72 ? 1.165 2.764 -6.419 1.00 98.38 72 THR A O 1
ATOM 525 N N . ILE A 1 73 ? 2.531 2.242 -4.708 1.00 98.31 73 ILE A N 1
ATOM 526 C CA . ILE A 1 73 ? 1.487 1.976 -3.719 1.00 98.31 73 ILE A CA 1
ATOM 527 C C . ILE A 1 73 ? 1.851 2.766 -2.469 1.00 98.31 73 ILE A C 1
ATOM 529 O O . ILE A 1 73 ? 3.008 2.742 -2.042 1.00 98.31 73 ILE A O 1
ATOM 533 N N . THR A 1 74 ? 0.891 3.497 -1.911 1.00 98.25 74 THR A N 1
ATOM 534 C CA . THR A 1 74 ? 1.068 4.264 -0.674 1.00 98.25 74 THR A CA 1
ATOM 535 C C . THR A 1 74 ? -0.105 4.054 0.261 1.00 98.25 74 THR A C 1
ATOM 537 O O . THR A 1 74 ? -1.224 3.878 -0.215 1.00 98.25 74 THR A O 1
ATOM 540 N N . ALA A 1 75 ? 0.138 4.164 1.561 1.00 98.25 75 ALA A N 1
ATOM 541 C CA . ALA A 1 75 ? -0.899 4.190 2.583 1.00 98.25 75 ALA A CA 1
ATOM 542 C C . ALA A 1 75 ? -0.413 4.994 3.792 1.00 98.25 75 ALA A C 1
ATOM 544 O O . ALA A 1 75 ? 0.788 5.052 4.070 1.00 98.25 75 ALA A O 1
ATOM 545 N N . TRP A 1 76 ? -1.347 5.590 4.522 1.00 97.81 76 TRP A N 1
ATOM 546 C CA . TRP A 1 76 ? -1.137 5.897 5.928 1.00 97.81 76 TRP A CA 1
ATOM 547 C C . TRP A 1 76 ? -1.478 4.649 6.737 1.00 97.81 76 TRP A C 1
ATOM 549 O O . TRP A 1 76 ? -2.500 4.011 6.500 1.00 97.81 76 TRP A O 1
ATOM 559 N N . ILE A 1 77 ? -0.607 4.286 7.669 1.00 98.25 77 ILE A N 1
ATOM 560 C CA . ILE A 1 77 ? -0.767 3.109 8.515 1.00 98.25 77 ILE A CA 1
ATOM 561 C C . ILE A 1 77 ? -0.549 3.473 9.979 1.00 98.25 77 ILE A C 1
ATOM 563 O O . ILE A 1 77 ? 0.270 4.332 10.306 1.00 98.25 77 ILE A O 1
ATOM 567 N N . PHE A 1 78 ? -1.270 2.783 10.845 1.00 97.94 78 PHE A N 1
ATOM 568 C CA . PHE A 1 78 ? -1.048 2.692 12.277 1.00 97.94 78 PHE A CA 1
ATOM 569 C C . PHE A 1 78 ? -0.906 1.205 12.588 1.00 97.94 78 PHE A C 1
ATOM 571 O O . PHE A 1 78 ? -1.758 0.421 12.166 1.00 97.94 78 PHE A O 1
ATOM 578 N N . LEU A 1 79 ? 0.160 0.811 13.278 1.00 97.31 79 LEU A N 1
ATOM 579 C CA . LEU A 1 79 ? 0.442 -0.586 13.607 1.00 97.31 79 LEU A CA 1
ATOM 580 C C . LEU A 1 79 ? 0.459 -0.749 15.129 1.00 97.31 79 LEU A C 1
ATOM 582 O O . LEU A 1 79 ? 1.232 -0.072 15.807 1.00 97.31 79 LEU A O 1
ATOM 586 N N . ASN A 1 80 ? -0.390 -1.632 15.656 1.00 97.00 80 ASN A N 1
ATOM 587 C CA . ASN A 1 80 ? -0.479 -1.894 17.098 1.00 97.00 80 ASN A CA 1
ATOM 588 C C . ASN A 1 80 ? 0.590 -2.895 17.556 1.00 97.00 80 ASN A C 1
ATOM 590 O O . ASN A 1 80 ? 1.147 -2.785 18.647 1.00 97.00 80 ASN A O 1
ATOM 594 N N . GLU A 1 81 ? 0.875 -3.899 16.727 1.00 94.31 81 GLU A N 1
ATOM 595 C CA . GLU A 1 81 ? 1.815 -4.967 17.047 1.00 94.31 81 GLU A CA 1
ATOM 596 C C . GLU A 1 81 ? 2.445 -5.566 15.789 1.00 94.31 81 GLU A C 1
ATOM 598 O O . GLU A 1 81 ? 1.884 -5.491 14.698 1.00 94.31 81 GLU A O 1
ATOM 603 N N . TYR A 1 82 ? 3.599 -6.212 15.950 1.00 93.44 82 TYR A N 1
ATOM 604 C CA . TYR A 1 82 ? 4.184 -7.023 14.885 1.00 93.44 82 TYR A CA 1
ATOM 605 C C . TYR A 1 82 ? 3.641 -8.455 14.971 1.00 93.44 82 TYR A C 1
ATOM 607 O O . TYR A 1 82 ? 4.107 -9.247 15.792 1.00 93.44 82 TYR A O 1
ATOM 615 N N . THR A 1 83 ? 2.669 -8.788 14.126 1.00 90.19 83 THR A N 1
ATOM 616 C CA . THR A 1 83 ? 2.192 -10.166 13.896 1.00 90.19 83 THR A CA 1
ATOM 617 C C . THR A 1 83 ? 3.075 -10.885 12.878 1.00 90.19 83 THR A C 1
ATOM 619 O O . THR A 1 83 ? 3.799 -10.209 12.154 1.00 90.19 83 THR A O 1
ATOM 622 N N . GLU A 1 84 ? 3.032 -12.227 12.810 1.00 88.44 84 GLU A N 1
ATOM 623 C CA . GLU A 1 84 ? 3.889 -13.041 11.923 1.00 88.44 84 GLU A CA 1
ATOM 624 C C . GLU A 1 84 ? 3.942 -12.479 10.497 1.00 88.44 84 GLU A C 1
ATOM 626 O O . GLU A 1 84 ? 5.015 -12.063 10.066 1.00 88.44 84 GLU A O 1
ATOM 631 N N . TRP A 1 85 ? 2.790 -12.334 9.845 1.00 91.12 85 TRP A N 1
ATOM 632 C CA . TRP A 1 85 ? 2.612 -11.574 8.612 1.00 91.12 85 TRP A CA 1
ATOM 633 C C . TRP A 1 85 ? 1.340 -10.732 8.718 1.00 91.12 85 TRP A C 1
ATOM 635 O O . TRP A 1 85 ? 0.330 -11.190 9.252 1.00 91.12 85 TRP A O 1
ATOM 645 N N . ALA A 1 86 ? 1.390 -9.492 8.232 1.00 92.88 86 ALA A N 1
ATOM 646 C CA . ALA A 1 86 ? 0.204 -8.648 8.109 1.00 92.88 86 ALA A CA 1
ATOM 647 C C . ALA A 1 86 ? 0.288 -7.737 6.891 1.00 92.88 86 ALA A C 1
ATOM 649 O O . ALA A 1 86 ? 1.195 -6.902 6.784 1.00 92.88 86 ALA A O 1
ATOM 650 N N . SER A 1 87 ? -0.699 -7.862 6.010 1.00 94.31 87 SER A N 1
ATOM 651 C CA . SER A 1 87 ? -0.727 -7.155 4.734 1.00 94.31 87 SER A CA 1
ATOM 652 C C . SER A 1 87 ? -1.457 -5.821 4.812 1.00 94.31 87 SER A C 1
ATOM 654 O O . SER A 1 87 ? -2.558 -5.704 5.344 1.00 94.31 87 SER A O 1
ATOM 656 N N . VAL A 1 88 ? -0.841 -4.797 4.225 1.00 96.94 88 VAL A N 1
ATOM 657 C CA . VAL A 1 88 ? -1.473 -3.500 3.971 1.00 96.94 88 VAL A CA 1
ATOM 658 C C . VAL A 1 88 ? -2.294 -3.595 2.689 1.00 96.94 88 VAL A C 1
ATOM 660 O O . VAL A 1 88 ? -3.468 -3.241 2.687 1.00 96.94 88 VAL A O 1
ATOM 663 N N . VAL A 1 89 ? -1.684 -4.080 1.600 1.00 97.06 89 VAL A N 1
ATOM 664 C CA . VAL A 1 89 ? -2.316 -4.250 0.281 1.00 97.06 89 VAL A CA 1
ATOM 665 C C . VAL A 1 89 ? -1.769 -5.508 -0.392 1.00 97.06 89 VAL A C 1
ATOM 667 O O . VAL A 1 89 ? -0.553 -5.613 -0.548 1.00 97.06 89 VAL A O 1
ATOM 670 N N . THR A 1 90 ? -2.654 -6.376 -0.881 1.00 94.88 90 THR A N 1
ATOM 671 C CA . THR A 1 90 ? -2.317 -7.605 -1.628 1.00 94.88 90 THR A CA 1
ATOM 672 C C . THR A 1 90 ? -3.149 -7.699 -2.911 1.00 94.88 90 THR A C 1
ATOM 674 O O . THR A 1 90 ? -4.342 -7.404 -2.886 1.00 94.88 90 THR A O 1
ATOM 677 N N . LYS A 1 91 ? -2.559 -8.128 -4.039 1.00 93.75 91 LYS A N 1
ATOM 678 C CA . LYS A 1 91 ? -3.281 -8.398 -5.309 1.00 93.75 91 LYS A CA 1
ATOM 679 C C . LYS A 1 91 ? -3.042 -9.819 -5.829 1.00 93.75 91 LYS A C 1
ATOM 681 O O . LYS A 1 91 ? -2.401 -9.979 -6.855 1.00 93.75 91 LYS A O 1
ATOM 686 N N . GLY A 1 92 ? -3.604 -10.849 -5.205 1.00 86.31 92 GLY A N 1
ATOM 687 C CA . GLY A 1 92 ? -3.428 -12.261 -5.599 1.00 86.31 92 GLY A CA 1
ATOM 688 C C . GLY A 1 92 ? -2.409 -13.007 -4.724 1.00 86.31 92 GLY A C 1
ATOM 689 O O . GLY A 1 92 ? -2.082 -12.539 -3.649 1.00 86.31 92 GLY A O 1
ATOM 690 N N . THR A 1 93 ? -1.855 -14.135 -5.188 1.00 78.19 93 THR A N 1
ATOM 691 C CA . THR A 1 93 ? -0.940 -15.011 -4.415 1.00 78.19 93 THR A CA 1
ATOM 692 C C . THR A 1 93 ? 0.550 -14.627 -4.413 1.00 78.19 93 THR A C 1
ATOM 694 O O . THR A 1 93 ? 1.054 -14.057 -5.377 1.00 78.19 93 THR A O 1
ATOM 697 N N . ASP A 1 94 ? 1.298 -15.052 -3.394 1.00 68.19 94 ASP A N 1
ATOM 698 C CA . ASP A 1 94 ? 2.735 -14.768 -3.196 1.00 68.19 94 ASP A CA 1
ATOM 699 C C . ASP A 1 94 ? 3.663 -14.931 -4.416 1.00 68.19 94 ASP A C 1
ATOM 701 O O . ASP A 1 94 ? 4.700 -14.273 -4.523 1.00 68.19 94 ASP A O 1
ATOM 705 N N . ASP A 1 95 ? 3.327 -15.823 -5.346 1.00 68.81 95 ASP A N 1
ATOM 706 C CA . ASP A 1 95 ? 4.136 -16.150 -6.517 1.00 68.81 95 ASP A CA 1
ATOM 707 C C . ASP A 1 95 ? 3.727 -15.404 -7.800 1.00 68.81 95 ASP A C 1
ATOM 709 O O . ASP A 1 95 ? 4.375 -15.578 -8.840 1.00 68.81 95 ASP A O 1
ATOM 713 N N . ASN A 1 96 ? 2.688 -14.559 -7.758 1.00 75.81 96 ASN A N 1
ATOM 714 C CA . ASN A 1 96 ? 2.135 -13.930 -8.957 1.00 75.81 96 ASN A CA 1
ATOM 715 C C . ASN A 1 96 ? 1.411 -12.590 -8.712 1.00 75.81 96 ASN A C 1
ATOM 717 O O . ASN A 1 96 ? 0.200 -12.538 -8.944 1.00 75.81 96 ASN A O 1
ATOM 721 N N . ASN A 1 97 ? 2.122 -11.530 -8.267 1.00 82.31 97 ASN A N 1
ATOM 722 C CA . ASN A 1 97 ? 1.651 -10.118 -8.176 1.00 82.31 97 ASN A CA 1
ATOM 723 C C . ASN A 1 97 ? 2.607 -9.182 -7.382 1.00 82.31 97 ASN A C 1
ATOM 725 O O . ASN A 1 97 ? 3.826 -9.290 -7.525 1.00 82.31 97 ASN A O 1
ATOM 729 N N . TYR A 1 98 ? 2.019 -8.244 -6.616 1.00 91.69 98 TYR A N 1
ATOM 730 C CA . TYR A 1 98 ? 2.556 -7.347 -5.612 1.00 91.69 98 TYR A CA 1
ATOM 731 C C . TYR A 1 98 ? 1.771 -7.490 -4.287 1.00 91.69 98 TYR A C 1
ATOM 733 O O . TYR A 1 98 ? 0.540 -7.386 -4.269 1.00 91.69 98 TYR A O 1
ATOM 741 N N . THR A 1 99 ? 2.508 -7.595 -3.184 1.00 93.19 99 THR A N 1
ATOM 742 C CA . THR A 1 99 ? 1.995 -7.468 -1.815 1.00 93.19 99 THR A CA 1
ATOM 743 C C . THR A 1 99 ? 2.890 -6.526 -1.027 1.00 93.19 99 THR A C 1
ATOM 745 O O . THR A 1 99 ? 4.116 -6.534 -1.171 1.00 93.19 99 THR A O 1
ATOM 748 N N . ILE A 1 100 ? 2.269 -5.683 -0.206 1.00 94.88 100 ILE A N 1
ATOM 749 C CA . ILE A 1 100 ? 2.946 -4.845 0.777 1.00 94.88 100 ILE A CA 1
ATOM 750 C C . ILE A 1 100 ? 2.462 -5.251 2.150 1.00 94.88 100 ILE A C 1
ATOM 752 O O . ILE A 1 100 ? 1.271 -5.153 2.442 1.00 94.88 100 ILE A O 1
ATOM 756 N N . HIS A 1 101 ? 3.399 -5.648 2.995 1.00 93.56 101 HIS A N 1
ATOM 757 C CA . HIS A 1 101 ? 3.111 -6.192 4.313 1.00 93.56 101 HIS A CA 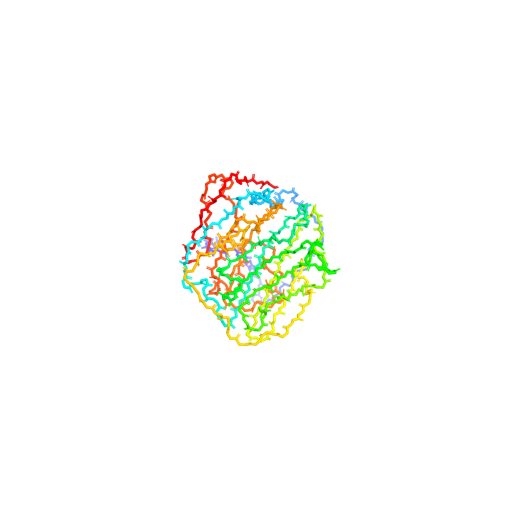1
ATOM 758 C C . HIS A 1 101 ? 4.222 -5.848 5.312 1.00 93.56 101 HIS A C 1
ATOM 760 O O . HIS A 1 101 ? 5.252 -5.271 4.950 1.00 93.56 101 HIS A O 1
ATOM 766 N N . GLN A 1 102 ? 4.000 -6.189 6.573 1.00 93.56 102 GLN A N 1
ATOM 767 C CA . GLN A 1 102 ? 5.019 -6.243 7.619 1.00 93.56 102 GLN A CA 1
ATOM 768 C C . GLN A 1 102 ? 5.148 -7.693 8.110 1.00 93.56 102 GLN A C 1
ATOM 770 O O . GLN A 1 102 ? 4.252 -8.503 7.862 1.00 93.56 102 GLN A O 1
ATOM 775 N N . SER A 1 103 ? 6.233 -8.017 8.817 1.00 91.50 103 SER A N 1
ATOM 776 C CA . SER A 1 103 ? 6.344 -9.299 9.519 1.00 91.50 103 SER A CA 1
ATOM 777 C C . SER A 1 103 ? 6.785 -9.171 10.972 1.00 91.50 103 SER A C 1
ATOM 779 O O . SER A 1 103 ? 7.534 -8.270 11.347 1.00 91.50 103 SER A O 1
ATOM 781 N N . GLY A 1 104 ? 6.452 -10.191 11.748 1.00 89.56 104 GLY A N 1
ATOM 782 C CA . GLY A 1 104 ? 6.789 -10.339 13.152 1.00 89.56 104 GLY A CA 1
ATOM 783 C C . GLY A 1 104 ? 8.143 -11.007 13.383 1.00 89.56 104 GLY A C 1
ATOM 784 O O . GLY A 1 104 ? 8.803 -11.454 12.438 1.00 89.56 104 GLY A O 1
ATOM 785 N N . PRO A 1 105 ? 8.571 -11.084 14.655 1.00 85.69 105 PRO A N 1
ATOM 786 C CA . PRO A 1 105 ? 9.860 -11.659 15.045 1.00 85.69 105 PRO A CA 1
ATOM 787 C C . PRO A 1 105 ? 9.991 -13.157 14.733 1.00 85.69 105 PRO A C 1
ATOM 789 O O . PRO A 1 105 ? 11.108 -13.665 14.662 1.00 85.69 105 PRO A O 1
ATOM 792 N N . ASP A 1 106 ? 8.880 -13.865 14.524 1.00 83.94 106 ASP A N 1
ATOM 793 C CA . ASP A 1 106 ? 8.882 -15.306 14.244 1.00 83.94 106 ASP A CA 1
ATOM 794 C C . ASP A 1 106 ? 9.326 -15.647 12.804 1.00 83.94 106 ASP A C 1
ATOM 796 O O . ASP A 1 106 ? 9.715 -16.783 12.528 1.00 83.94 106 ASP A O 1
ATOM 800 N N . VAL A 1 107 ? 9.366 -14.655 11.902 1.00 79.00 107 VAL A N 1
ATOM 801 C CA . VAL A 1 107 ? 9.709 -14.822 10.475 1.00 79.00 107 VAL A CA 1
ATOM 802 C C . VAL A 1 107 ? 11.218 -14.691 10.186 1.00 79.00 107 VAL A C 1
ATOM 804 O O . VAL A 1 107 ? 11.686 -15.106 9.124 1.00 79.00 107 VAL A O 1
ATOM 807 N N . GLY A 1 108 ? 12.033 -14.157 11.107 1.00 69.06 108 GLY A N 1
ATOM 808 C CA . GLY A 1 108 ? 13.473 -13.978 10.868 1.00 69.06 108 GLY A CA 1
ATOM 809 C C . GLY A 1 108 ? 14.204 -13.084 11.874 1.00 69.06 108 GLY A C 1
ATOM 810 O O . GLY A 1 108 ? 13.662 -12.702 12.904 1.00 69.06 108 GLY A O 1
ATOM 811 N N . SER A 1 109 ? 15.476 -12.761 11.594 1.00 64.50 109 SER A N 1
ATOM 812 C CA . SER A 1 109 ? 16.317 -11.952 12.499 1.00 64.50 109 SER A CA 1
ATOM 813 C C . SER A 1 109 ? 15.980 -10.457 12.519 1.00 64.50 109 SER A C 1
ATOM 815 O O . SER A 1 109 ? 16.351 -9.785 13.479 1.00 64.50 109 SER A O 1
ATOM 817 N N . GLU A 1 110 ? 15.306 -9.950 11.484 1.00 82.94 110 GLU A N 1
ATOM 818 C CA . GLU A 1 110 ? 14.811 -8.570 11.382 1.00 82.94 110 GLU A CA 1
ATOM 819 C C . GLU A 1 110 ? 13.291 -8.614 11.138 1.00 82.94 110 GLU A C 1
ATOM 821 O O . GLU A 1 110 ? 12.807 -9.459 10.379 1.00 82.94 110 GLU A O 1
ATOM 826 N N . PHE A 1 111 ? 12.534 -7.770 11.847 1.00 90.75 111 PHE A N 1
ATOM 827 C CA . PHE A 1 111 ? 11.065 -7.767 11.876 1.00 90.75 111 PHE A CA 1
ATOM 828 C C . PHE A 1 111 ? 10.515 -6.344 11.990 1.00 90.75 111 PHE A C 1
ATOM 830 O O . PHE A 1 111 ? 11.210 -5.427 12.422 1.00 90.75 111 PHE A O 1
ATOM 837 N N . GLY A 1 112 ? 9.257 -6.160 11.606 1.00 92.69 112 GLY A N 1
ATOM 838 C CA . GLY A 1 112 ? 8.553 -4.883 11.633 1.00 92.69 112 GLY A CA 1
ATOM 839 C C . GLY A 1 112 ? 8.955 -3.914 10.526 1.00 92.69 112 GLY A C 1
ATOM 840 O O . GLY A 1 112 ? 8.590 -2.746 10.576 1.00 92.69 112 GLY A O 1
ATOM 841 N N . HIS A 1 113 ? 9.720 -4.368 9.535 1.00 95.62 113 HIS A N 1
ATOM 842 C CA . HIS A 1 113 ? 10.078 -3.576 8.362 1.00 95.62 113 HIS A CA 1
ATOM 843 C C . HIS A 1 113 ? 8.948 -3.601 7.332 1.00 95.62 113 HIS A C 1
ATOM 845 O O . HIS A 1 113 ? 8.201 -4.578 7.239 1.00 95.62 113 HIS A O 1
ATOM 851 N N . LEU A 1 114 ? 8.859 -2.548 6.517 1.00 96.69 114 LEU A N 1
ATOM 852 C CA . LEU A 1 114 ? 7.986 -2.560 5.350 1.00 96.69 114 LEU A CA 1
ATOM 853 C C . LEU A 1 114 ? 8.561 -3.536 4.328 1.00 96.69 114 LEU A C 1
ATOM 855 O O . LEU A 1 114 ? 9.724 -3.414 3.938 1.00 96.69 114 LEU A O 1
ATOM 859 N N . ARG A 1 115 ? 7.745 -4.479 3.874 1.00 94.69 115 ARG A N 1
ATOM 860 C CA . ARG A 1 115 ? 8.167 -5.548 2.976 1.00 94.69 115 ARG A CA 1
ATOM 861 C C . ARG A 1 115 ? 7.368 -5.576 1.690 1.00 94.69 115 ARG A C 1
ATOM 863 O O . ARG A 1 115 ? 6.220 -5.139 1.634 1.00 94.69 115 ARG A O 1
ATOM 870 N N . PHE A 1 116 ? 8.027 -6.089 0.661 1.00 94.00 116 PHE A N 1
ATOM 871 C CA . PHE A 1 116 ? 7.450 -6.396 -0.631 1.00 94.00 116 PHE A CA 1
ATOM 872 C C . PHE A 1 116 ? 7.652 -7.875 -0.951 1.00 94.00 116 PHE A C 1
ATOM 874 O O . PHE A 1 116 ? 8.797 -8.340 -1.014 1.00 94.00 116 PHE A O 1
ATOM 881 N N . THR A 1 117 ? 6.556 -8.571 -1.232 1.00 89.81 117 THR A N 1
ATOM 882 C CA . THR A 1 117 ? 6.542 -9.889 -1.878 1.00 89.81 117 THR A CA 1
ATOM 883 C C . THR A 1 117 ? 5.871 -9.797 -3.244 1.00 89.81 117 THR A C 1
ATOM 885 O O . THR A 1 117 ? 5.175 -8.829 -3.567 1.00 89.81 117 THR A O 1
ATOM 888 N N . GLY A 1 118 ? 6.161 -10.774 -4.099 1.00 81.31 118 GLY A N 1
ATOM 889 C CA . GLY A 1 118 ? 5.627 -10.819 -5.449 1.00 81.31 118 GLY A CA 1
ATOM 890 C C . GLY A 1 118 ? 6.306 -11.865 -6.325 1.00 81.31 118 GLY A C 1
ATOM 891 O O . GLY A 1 118 ? 7.145 -12.653 -5.876 1.00 81.31 118 GLY A O 1
ATOM 892 N N . ALA A 1 119 ? 5.964 -11.824 -7.614 1.00 69.81 119 ALA A N 1
ATOM 893 C CA . ALA A 1 119 ? 6.439 -12.787 -8.604 1.00 69.81 119 ALA A CA 1
ATOM 894 C C . ALA A 1 119 ? 7.985 -12.917 -8.633 1.00 69.81 119 ALA A C 1
ATOM 896 O O . ALA A 1 119 ? 8.709 -11.982 -8.260 1.00 69.81 119 ALA A O 1
ATOM 897 N N . PRO A 1 120 ? 8.533 -14.057 -9.106 1.00 68.38 120 PRO A N 1
ATOM 898 C CA . PRO A 1 120 ? 9.974 -14.245 -9.251 1.00 68.38 120 PRO A CA 1
ATOM 899 C C . PRO A 1 120 ? 10.669 -13.049 -9.937 1.00 68.38 120 PRO A C 1
ATOM 901 O O . PRO A 1 120 ? 10.164 -12.542 -10.939 1.00 68.38 120 PRO A O 1
ATOM 904 N N . PRO A 1 121 ? 11.846 -12.614 -9.445 1.00 72.81 121 PRO A N 1
ATOM 905 C CA . PRO A 1 121 ? 12.747 -13.369 -8.574 1.00 72.81 121 PRO A CA 1
ATOM 906 C C . PRO A 1 121 ? 12.545 -13.163 -7.062 1.00 72.81 121 PRO A C 1
ATOM 908 O O . PRO A 1 121 ? 13.386 -13.645 -6.309 1.00 72.81 121 PRO A O 1
ATOM 911 N N . VAL A 1 122 ? 11.506 -12.447 -6.608 1.00 79.75 122 VAL A N 1
ATOM 912 C CA . VAL A 1 122 ? 11.318 -12.179 -5.166 1.00 79.75 122 VAL A CA 1
ATOM 913 C C . VAL A 1 122 ? 10.957 -13.462 -4.417 1.00 79.75 122 VAL A C 1
ATOM 915 O O . VAL A 1 122 ? 11.602 -13.791 -3.426 1.00 79.75 122 VAL A O 1
ATOM 918 N N . TRP A 1 123 ? 10.001 -14.238 -4.930 1.00 79.62 123 TRP A N 1
ATOM 919 C CA . TRP A 1 123 ? 9.632 -15.540 -4.373 1.00 79.62 123 TRP A CA 1
ATOM 920 C C . TRP A 1 123 ? 10.753 -16.601 -4.512 1.00 79.62 123 TRP A C 1
ATOM 922 O O . TRP A 1 123 ? 11.312 -16.739 -5.609 1.00 79.62 123 TRP A O 1
ATOM 932 N N . PRO A 1 124 ? 11.060 -17.421 -3.475 1.00 72.94 124 PRO A N 1
ATOM 933 C CA . PRO A 1 124 ? 10.427 -17.524 -2.149 1.00 72.94 124 PRO A CA 1
ATOM 934 C C . PRO A 1 124 ? 11.123 -16.694 -1.053 1.00 72.94 124 PRO A C 1
ATOM 936 O O . PRO A 1 124 ? 11.752 -17.236 -0.144 1.00 72.94 124 PRO A O 1
ATOM 939 N N . GLY A 1 125 ? 11.027 -15.372 -1.142 1.00 86.50 125 GLY A N 1
ATOM 940 C CA . GLY A 1 125 ? 11.558 -14.424 -0.168 1.00 86.50 125 GLY A CA 1
ATOM 941 C C . GLY A 1 125 ? 10.817 -13.093 -0.238 1.00 86.50 125 GLY A C 1
ATOM 942 O O . GLY A 1 125 ? 9.725 -13.013 -0.792 1.00 86.50 125 GLY A O 1
ATOM 943 N N . PHE A 1 126 ? 11.427 -12.051 0.316 1.00 90.19 126 PHE A N 1
ATOM 944 C CA . PHE A 1 126 ? 10.886 -10.696 0.365 1.00 90.19 126 PHE A CA 1
ATOM 945 C C . PHE A 1 126 ? 12.007 -9.673 0.163 1.00 90.19 126 PHE A C 1
ATOM 947 O O . PHE A 1 126 ? 13.189 -9.963 0.366 1.00 90.19 126 PHE A O 1
ATOM 954 N N . LEU A 1 127 ? 11.627 -8.463 -0.233 1.00 93.62 127 LEU A N 1
ATOM 955 C CA . LEU A 1 127 ? 12.474 -7.274 -0.174 1.00 93.62 127 LEU A CA 1
ATOM 956 C C . LEU A 1 127 ? 11.990 -6.415 0.991 1.00 93.62 127 LEU A C 1
ATOM 958 O O . LEU A 1 127 ? 10.786 -6.351 1.223 1.00 93.62 127 LEU A O 1
ATOM 962 N N . GLU A 1 128 ? 12.887 -5.733 1.696 1.00 94.94 128 GLU A N 1
ATOM 963 C CA . GLU A 1 128 ? 12.503 -4.947 2.874 1.00 94.94 128 GLU A CA 1
ATOM 964 C C . GLU A 1 128 ? 13.158 -3.569 2.937 1.00 94.94 128 GLU A C 1
ATOM 966 O O . GLU A 1 128 ? 14.199 -3.311 2.315 1.00 94.94 128 GLU A O 1
ATOM 971 N N . SER A 1 129 ? 12.501 -2.679 3.675 1.00 97.38 129 SER A N 1
ATOM 972 C CA . SER A 1 129 ? 12.987 -1.350 4.018 1.00 97.38 129 SER A CA 1
ATOM 973 C C . SER A 1 129 ? 14.057 -1.405 5.116 1.00 97.38 129 SER A C 1
ATOM 975 O O . SER A 1 129 ? 14.199 -2.402 5.818 1.00 97.38 129 SER A O 1
ATOM 977 N N . ASN A 1 130 ? 14.830 -0.333 5.298 1.00 97.00 130 ASN A N 1
ATOM 978 C CA . ASN A 1 130 ? 15.916 -0.308 6.289 1.00 97.00 130 ASN A CA 1
ATOM 979 C C . ASN A 1 130 ? 15.430 -0.037 7.717 1.00 97.00 130 ASN A C 1
ATOM 981 O O . ASN A 1 130 ? 16.125 -0.378 8.674 1.00 97.00 130 ASN A O 1
ATOM 985 N N . THR A 1 131 ? 14.290 0.635 7.865 1.00 97.06 131 THR A N 1
ATOM 986 C CA . THR A 1 131 ? 13.776 1.075 9.160 1.00 97.06 131 THR A CA 1
ATOM 987 C C . THR A 1 131 ? 12.586 0.219 9.569 1.00 97.06 131 THR A C 1
ATOM 989 O O . THR A 1 131 ? 11.635 0.049 8.806 1.00 97.06 131 THR A O 1
ATOM 992 N N . GLN A 1 132 ? 12.636 -0.284 10.800 1.00 96.31 132 GLN A N 1
ATOM 993 C CA . GLN A 1 132 ? 11.492 -0.895 11.461 1.00 96.31 132 GLN A CA 1
ATOM 994 C C . GLN A 1 132 ? 10.406 0.169 11.683 1.00 96.31 132 GLN A C 1
ATOM 996 O O . GLN A 1 132 ? 10.696 1.231 12.236 1.00 96.31 132 GLN A O 1
ATOM 1001 N N . ILE A 1 133 ? 9.178 -0.110 11.247 1.00 96.88 133 ILE A N 1
ATOM 1002 C CA . ILE A 1 133 ? 8.013 0.771 11.373 1.00 96.88 133 ILE A CA 1
ATOM 1003 C C . ILE A 1 133 ? 7.665 0.899 12.860 1.00 96.88 133 ILE A C 1
ATOM 1005 O O . ILE A 1 133 ? 7.297 -0.107 13.460 1.00 96.88 133 ILE A O 1
ATOM 1009 N N . PRO A 1 134 ? 7.764 2.089 13.472 1.00 96.75 134 PRO A N 1
ATOM 1010 C CA . PRO A 1 134 ? 7.379 2.260 14.866 1.00 96.75 134 PRO A CA 1
ATOM 1011 C C . PRO A 1 134 ? 5.906 1.902 15.119 1.00 96.75 134 PRO A C 1
ATOM 1013 O O . PRO A 1 134 ? 5.031 2.149 14.289 1.00 96.75 134 PRO A O 1
ATOM 1016 N N . LEU A 1 135 ? 5.649 1.311 16.287 1.00 97.44 135 LEU A N 1
ATOM 1017 C CA . LEU A 1 135 ? 4.299 0.983 16.746 1.00 97.44 135 LEU A CA 1
ATOM 1018 C C . LEU A 1 135 ? 3.621 2.202 17.368 1.00 97.44 135 LEU A C 1
ATOM 1020 O O . LEU A 1 135 ? 4.289 3.115 17.856 1.00 97.44 135 LEU A O 1
ATOM 1024 N N . ASP A 1 136 ? 2.294 2.151 17.429 1.00 97.25 136 ASP A N 1
ATOM 1025 C CA . ASP A 1 136 ? 1.448 3.113 18.138 1.00 97.25 136 ASP A CA 1
ATOM 1026 C C . ASP A 1 136 ? 1.540 4.568 17.621 1.00 97.25 136 ASP A C 1
ATOM 1028 O O . ASP A 1 136 ? 1.171 5.522 18.317 1.00 97.25 136 ASP A O 1
ATOM 1032 N N . GLU A 1 137 ? 2.001 4.758 16.380 1.00 97.25 137 GLU A N 1
ATOM 1033 C CA . GLU A 1 137 ? 1.987 6.038 15.675 1.00 97.25 137 GLU A CA 1
ATOM 1034 C C . GLU A 1 137 ? 1.610 5.903 14.193 1.00 97.25 137 GLU A C 1
ATOM 1036 O O . GLU A 1 137 ? 1.765 4.861 13.558 1.00 97.25 137 GLU A O 1
ATOM 1041 N N . TRP A 1 138 ? 1.062 6.992 13.644 1.00 97.50 138 TRP A N 1
ATOM 1042 C CA . TRP A 1 138 ? 0.720 7.088 12.229 1.00 97.50 138 TRP A CA 1
ATOM 1043 C C . TRP A 1 138 ? 1.970 7.331 11.388 1.00 97.50 138 TRP A C 1
ATOM 1045 O O . TRP A 1 138 ? 2.622 8.366 11.548 1.00 97.50 138 TRP A O 1
ATOM 1055 N N . HIS A 1 139 ? 2.199 6.463 10.408 1.00 98.06 139 HIS A N 1
ATOM 1056 C CA . HIS A 1 139 ? 3.247 6.614 9.407 1.00 98.06 139 HIS A CA 1
ATOM 1057 C C . HIS A 1 139 ? 2.690 6.567 7.998 1.00 98.06 139 HIS A C 1
ATOM 1059 O O . HIS A 1 139 ? 1.758 5.823 7.699 1.00 98.06 139 HIS A O 1
ATOM 1065 N N . HIS A 1 140 ? 3.306 7.324 7.100 1.00 98.25 140 HIS A N 1
ATOM 1066 C CA . HIS A 1 140 ? 3.052 7.161 5.679 1.00 98.25 140 HIS A CA 1
ATOM 1067 C C . HIS A 1 140 ? 4.084 6.216 5.072 1.00 98.25 140 HIS A C 1
ATOM 1069 O O . HIS A 1 140 ? 5.271 6.545 4.987 1.00 98.25 140 HIS A O 1
ATOM 1075 N N . VAL A 1 141 ? 3.617 5.090 4.548 1.00 98.69 141 VAL A N 1
ATOM 1076 C CA . VAL A 1 141 ? 4.439 4.117 3.829 1.00 98.69 141 VAL A CA 1
ATOM 1077 C C . VAL A 1 141 ? 4.229 4.222 2.327 1.00 98.69 141 VAL A C 1
ATOM 1079 O O . VAL A 1 141 ? 3.138 4.531 1.843 1.00 98.69 141 VAL A O 1
ATOM 1082 N N . ALA A 1 142 ? 5.289 3.972 1.564 1.00 98.56 142 ALA A N 1
ATOM 1083 C CA . ALA A 1 142 ? 5.181 3.826 0.121 1.00 98.56 142 ALA A CA 1
ATOM 1084 C C . ALA A 1 142 ? 6.212 2.862 -0.448 1.00 98.56 142 ALA A C 1
ATOM 1086 O O . ALA A 1 142 ? 7.356 2.824 0.004 1.00 98.56 142 ALA A O 1
ATOM 1087 N N . ILE A 1 143 ? 5.827 2.182 -1.524 1.00 98.3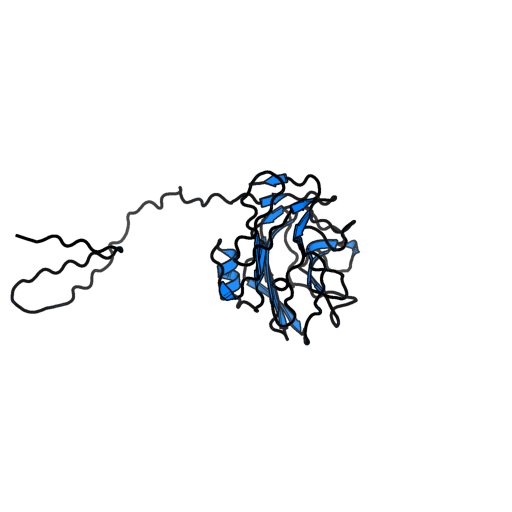8 143 ILE A N 1
ATOM 1088 C CA . ILE A 1 143 ? 6.741 1.459 -2.404 1.00 98.38 143 ILE A CA 1
ATOM 1089 C C . ILE A 1 143 ? 6.574 1.986 -3.825 1.00 98.38 143 ILE A C 1
ATOM 1091 O O . ILE A 1 143 ? 5.453 2.148 -4.310 1.00 98.38 143 ILE A O 1
ATOM 1095 N N . THR A 1 144 ? 7.691 2.261 -4.498 1.00 98.38 144 THR A N 1
ATOM 1096 C CA . THR A 1 144 ? 7.719 2.567 -5.933 1.00 98.38 144 THR A CA 1
ATOM 1097 C C . THR A 1 144 ? 8.566 1.537 -6.658 1.00 98.38 144 THR A C 1
ATOM 1099 O O . THR A 1 144 ? 9.593 1.100 -6.145 1.00 98.38 144 THR A O 1
ATOM 1102 N N . TRP A 1 145 ? 8.157 1.159 -7.863 1.00 97.38 145 TRP A N 1
ATOM 1103 C CA . TRP A 1 145 ? 8.927 0.261 -8.710 1.00 97.38 145 TRP A CA 1
ATOM 1104 C C . TRP A 1 145 ? 8.873 0.717 -10.162 1.00 97.38 145 TRP A C 1
ATOM 1106 O O . TRP A 1 145 ? 7.794 0.902 -10.724 1.00 97.38 145 TRP A O 1
ATOM 1116 N N . ASP A 1 146 ? 10.041 0.929 -10.768 1.00 96.62 146 ASP A N 1
ATOM 1117 C CA . ASP A 1 146 ? 10.184 1.503 -12.115 1.00 96.62 146 ASP A CA 1
ATOM 1118 C C . ASP A 1 146 ? 10.405 0.468 -13.232 1.00 96.62 146 ASP A C 1
ATOM 1120 O O . ASP A 1 146 ? 10.770 0.837 -14.350 1.00 96.62 146 ASP A O 1
ATOM 1124 N N . GLY A 1 147 ? 10.205 -0.818 -12.929 1.00 93.88 147 GLY A N 1
ATOM 1125 C CA . GLY A 1 147 ? 10.523 -1.935 -13.822 1.00 93.88 147 GLY A CA 1
ATOM 1126 C C . GLY A 1 147 ? 11.922 -2.523 -13.595 1.00 93.88 147 GLY A C 1
ATOM 1127 O O . GLY A 1 147 ? 12.248 -3.581 -14.143 1.00 93.88 147 GLY A O 1
ATOM 1128 N N . THR A 1 148 ? 12.765 -1.834 -12.815 1.00 94.56 148 THR A N 1
ATOM 1129 C CA . THR A 1 148 ? 14.155 -2.236 -12.545 1.00 94.56 148 THR A CA 1
ATOM 1130 C C . THR A 1 148 ? 14.584 -2.088 -11.088 1.00 94.56 148 THR A C 1
ATOM 1132 O O . THR A 1 148 ? 15.408 -2.870 -10.614 1.00 94.56 148 THR A O 1
ATOM 1135 N N . THR A 1 149 ? 14.056 -1.094 -10.378 1.00 96.56 149 THR A N 1
ATOM 1136 C CA . THR A 1 149 ? 14.432 -0.763 -9.002 1.00 96.56 149 THR A CA 1
ATOM 1137 C C . THR A 1 149 ? 13.178 -0.565 -8.175 1.00 96.56 149 THR A C 1
ATOM 1139 O O . THR A 1 149 ? 12.322 0.246 -8.534 1.00 96.56 149 THR A O 1
ATOM 1142 N N . LEU A 1 150 ? 13.082 -1.296 -7.067 1.00 97.62 150 LEU A N 1
ATOM 1143 C CA . LEU A 1 150 ? 12.038 -1.133 -6.064 1.00 97.62 150 LEU A CA 1
ATOM 1144 C C . LEU A 1 150 ? 12.583 -0.268 -4.928 1.00 97.62 150 LEU A C 1
ATOM 1146 O O . LEU A 1 150 ? 13.698 -0.502 -4.466 1.00 97.62 150 LEU A O 1
ATOM 1150 N N . LYS A 1 151 ? 11.830 0.745 -4.502 1.00 98.69 151 LYS A N 1
ATOM 1151 C CA . LYS A 1 151 ? 12.231 1.692 -3.458 1.00 98.69 151 LYS A CA 1
ATOM 1152 C C . LYS A 1 151 ? 11.165 1.777 -2.386 1.00 98.69 151 LYS A C 1
ATOM 1154 O O . LYS A 1 151 ? 9.989 1.931 -2.706 1.00 98.69 151 LYS A O 1
ATOM 1159 N N . PHE A 1 152 ? 11.608 1.761 -1.140 1.00 98.75 152 PHE A N 1
ATOM 1160 C CA . PHE A 1 152 ? 10.767 1.928 0.034 1.00 98.75 152 PHE A CA 1
ATOM 1161 C C . PHE A 1 152 ? 10.818 3.378 0.511 1.00 98.75 152 PHE A C 1
ATOM 1163 O O . PHE A 1 152 ? 11.828 4.073 0.341 1.00 98.75 152 PHE A O 1
ATOM 1170 N N . TYR A 1 153 ? 9.730 3.841 1.117 1.00 98.81 153 TYR A N 1
ATOM 1171 C CA . TYR A 1 153 ? 9.667 5.139 1.769 1.00 98.81 153 TYR A CA 1
ATOM 1172 C C . TYR A 1 153 ? 8.903 5.057 3.087 1.00 98.81 153 TYR A C 1
ATOM 1174 O O . TYR A 1 153 ? 7.817 4.482 3.131 1.00 98.81 153 TYR A O 1
ATOM 1182 N N . LEU A 1 154 ? 9.437 5.734 4.103 1.00 98.69 154 LEU A N 1
ATOM 1183 C CA . LEU A 1 154 ? 8.803 5.966 5.398 1.00 98.69 154 LEU A CA 1
ATOM 1184 C C . LEU A 1 154 ? 8.715 7.480 5.632 1.00 98.69 154 LEU A C 1
ATOM 1186 O O . LEU A 1 154 ? 9.702 8.204 5.466 1.00 98.69 154 LEU A O 1
ATOM 1190 N N . ASP A 1 155 ? 7.512 7.983 5.901 1.00 98.38 155 ASP A N 1
ATOM 1191 C CA . ASP A 1 155 ? 7.197 9.409 6.082 1.00 98.38 155 ASP A CA 1
ATOM 1192 C C . ASP A 1 155 ? 7.733 10.299 4.943 1.00 98.38 155 ASP A C 1
ATOM 1194 O O . ASP A 1 155 ? 8.272 11.404 5.106 1.00 98.38 155 ASP A O 1
ATOM 1198 N N . GLY A 1 156 ? 7.624 9.759 3.725 1.00 97.50 156 GLY A N 1
ATOM 1199 C CA . GLY A 1 156 ? 8.066 10.385 2.481 1.00 97.50 156 GLY A CA 1
ATOM 1200 C C . GLY A 1 156 ? 9.588 10.439 2.288 1.00 97.50 156 GLY A C 1
ATOM 1201 O O . GLY A 1 156 ? 10.059 10.975 1.275 1.00 97.50 156 GLY A O 1
ATOM 1202 N N . GLN A 1 157 ? 10.388 9.910 3.215 1.00 98.50 157 GLN A N 1
ATOM 1203 C CA . GLN A 1 157 ? 11.836 9.754 3.057 1.00 98.50 157 GLN A CA 1
ATOM 1204 C C . GLN A 1 157 ? 12.162 8.385 2.467 1.00 98.50 157 GLN A C 1
ATOM 1206 O O . GLN A 1 157 ? 11.450 7.431 2.729 1.00 98.50 157 GLN A O 1
ATOM 1211 N N . ALA A 1 158 ? 13.195 8.297 1.627 1.00 98.56 158 ALA A N 1
ATOM 1212 C CA . ALA A 1 158 ? 13.614 7.012 1.069 1.00 98.56 158 ALA A CA 1
ATOM 1213 C C . ALA A 1 158 ? 14.194 6.128 2.180 1.00 98.56 158 ALA A C 1
ATOM 1215 O O . ALA A 1 158 ? 15.026 6.607 2.950 1.00 98.56 158 ALA A O 1
ATOM 1216 N N . ASP A 1 159 ? 13.780 4.865 2.220 1.00 98.56 159 ASP A N 1
ATOM 1217 C CA . ASP A 1 159 ? 14.103 3.911 3.284 1.00 98.56 159 ASP A CA 1
ATOM 1218 C C . ASP A 1 159 ? 14.566 2.553 2.727 1.00 98.56 159 ASP A C 1
ATOM 1220 O O . ASP A 1 159 ? 14.165 1.493 3.185 1.00 98.56 159 ASP A O 1
ATOM 1224 N N . GLY A 1 160 ? 15.414 2.578 1.699 1.00 97.94 160 GLY A N 1
ATOM 1225 C CA . GLY A 1 160 ? 15.977 1.374 1.082 1.00 97.94 160 GLY A CA 1
ATOM 1226 C C . GLY A 1 160 ? 15.543 1.180 -0.366 1.00 97.94 160 GLY A C 1
ATOM 1227 O O . GLY A 1 160 ? 14.530 1.714 -0.823 1.00 97.94 160 GLY A O 1
ATOM 1228 N N . GLU A 1 161 ? 16.361 0.445 -1.112 1.00 97.81 161 GLU A N 1
ATOM 1229 C CA . GLU A 1 161 ? 16.088 0.092 -2.500 1.00 97.81 161 GLU A CA 1
ATOM 1230 C C . GLU A 1 161 ? 16.745 -1.232 -2.876 1.00 97.81 161 GLU A C 1
ATOM 1232 O O . GLU A 1 161 ? 17.798 -1.590 -2.349 1.00 97.81 161 GLU A O 1
ATOM 1237 N N . HIS A 1 162 ? 16.127 -1.935 -3.820 1.00 96.62 162 HIS A N 1
ATOM 1238 C CA . HIS A 1 162 ? 16.573 -3.238 -4.297 1.00 96.62 162 HIS A CA 1
ATOM 1239 C C . HIS A 1 162 ? 16.429 -3.321 -5.813 1.00 96.62 162 HIS A C 1
ATOM 1241 O O . HIS A 1 162 ? 15.528 -2.722 -6.406 1.00 96.62 162 HIS A O 1
ATOM 1247 N N . ALA A 1 163 ? 17.311 -4.090 -6.450 1.00 95.31 163 ALA A N 1
ATOM 1248 C CA . ALA A 1 163 ? 17.159 -4.418 -7.860 1.00 95.31 163 ALA A CA 1
ATOM 1249 C C . ALA A 1 163 ? 16.020 -5.433 -8.030 1.00 95.31 163 ALA A C 1
ATOM 1251 O O . ALA A 1 163 ? 16.047 -6.509 -7.438 1.00 95.31 163 ALA A O 1
ATOM 1252 N N . LEU A 1 164 ? 15.049 -5.101 -8.874 1.00 92.75 164 LEU A N 1
ATOM 1253 C CA . LEU A 1 164 ? 13.932 -5.962 -9.242 1.00 92.75 164 LEU A CA 1
ATOM 1254 C C . LEU A 1 164 ? 13.637 -5.747 -10.724 1.00 92.75 164 LEU A C 1
ATOM 1256 O O . LEU A 1 164 ? 13.071 -4.725 -11.103 1.00 92.75 164 LEU A O 1
ATOM 1260 N N . THR A 1 165 ? 14.060 -6.686 -11.567 1.00 90.12 165 THR A N 1
ATOM 1261 C CA . THR A 1 165 ? 13.957 -6.565 -13.027 1.00 90.12 165 THR A CA 1
ATOM 1262 C C . THR A 1 165 ? 12.960 -7.548 -13.611 1.00 90.12 165 THR A C 1
ATOM 1264 O O . THR A 1 165 ? 12.954 -8.713 -13.218 1.00 90.12 165 THR A O 1
ATOM 1267 N N . GLY A 1 166 ? 12.264 -7.118 -14.661 1.00 82.38 166 GLY A N 1
ATOM 1268 C CA . GLY A 1 166 ? 11.301 -7.943 -15.391 1.00 82.38 166 GLY A CA 1
ATOM 1269 C C . GLY A 1 166 ? 9.870 -7.617 -14.978 1.00 82.38 166 GLY A C 1
ATOM 1270 O O . GLY A 1 166 ? 9.671 -7.058 -13.907 1.00 82.38 166 GLY A O 1
ATOM 1271 N N . PRO A 1 167 ? 8.877 -7.886 -15.836 1.00 85.25 167 PRO A N 1
ATOM 1272 C CA . PRO A 1 167 ? 7.505 -7.528 -15.526 1.00 85.25 167 PRO A CA 1
ATOM 1273 C C . PRO A 1 167 ? 6.992 -8.332 -14.330 1.00 85.25 167 PRO A C 1
ATOM 1275 O O . PRO A 1 167 ? 7.311 -9.516 -14.204 1.00 85.25 167 PRO A O 1
ATOM 1278 N N . LEU A 1 168 ? 6.154 -7.710 -13.502 1.00 86.75 168 LEU A N 1
ATOM 1279 C CA . LEU A 1 168 ? 5.323 -8.473 -12.578 1.00 86.75 168 LEU A CA 1
ATOM 1280 C C . LEU A 1 168 ? 4.254 -9.238 -13.361 1.00 86.75 168 LEU A C 1
ATOM 1282 O O . LEU A 1 168 ? 3.822 -8.811 -14.437 1.00 86.75 168 LEU A O 1
ATOM 1286 N N . GLY A 1 169 ? 3.840 -10.377 -12.815 1.00 85.69 169 GLY A N 1
ATOM 1287 C CA . GLY A 1 169 ? 2.680 -11.097 -13.318 1.00 85.69 169 GLY A CA 1
ATOM 1288 C C . GLY A 1 169 ? 1.377 -10.340 -13.045 1.00 85.69 169 GLY A C 1
ATOM 1289 O O . GLY A 1 169 ? 1.327 -9.428 -12.219 1.00 85.69 169 GLY A O 1
ATOM 1290 N N . THR A 1 170 ? 0.332 -10.717 -13.774 1.00 89.44 170 THR A N 1
ATOM 1291 C CA . THR A 1 170 ? -1.041 -10.228 -13.594 1.00 89.44 170 THR A CA 1
ATOM 1292 C C . THR A 1 170 ? -1.951 -11.411 -13.274 1.00 89.44 170 THR A C 1
ATOM 1294 O O . THR A 1 170 ? -1.604 -12.567 -13.548 1.00 89.44 170 THR A O 1
ATOM 1297 N N . ASN A 1 171 ? -3.111 -11.138 -12.688 1.00 89.06 171 ASN A N 1
ATOM 1298 C CA . ASN A 1 171 ? -4.093 -12.154 -12.320 1.00 89.06 171 ASN A CA 1
ATOM 1299 C C . ASN A 1 171 ? -5.490 -11.533 -12.242 1.00 89.06 171 ASN A C 1
ATOM 1301 O O . ASN A 1 171 ? -5.610 -10.321 -12.107 1.00 89.06 171 ASN A O 1
ATOM 1305 N N . ASP A 1 172 ? -6.513 -12.383 -12.243 1.00 93.12 172 ASP A N 1
ATOM 1306 C CA . ASP A 1 172 ? -7.913 -11.960 -12.133 1.00 93.12 172 ASP A CA 1
ATOM 1307 C C . ASP A 1 172 ? -8.419 -12.019 -10.668 1.00 93.12 172 ASP A C 1
ATOM 1309 O O . ASP A 1 172 ? -9.626 -12.055 -10.420 1.00 93.12 172 ASP A O 1
ATOM 1313 N N . GLU A 1 173 ? -7.511 -12.090 -9.683 1.00 93.88 173 GLU A N 1
ATOM 1314 C CA . GLU A 1 173 ? -7.857 -12.157 -8.256 1.00 93.88 173 GLU A CA 1
ATOM 1315 C C . GLU A 1 173 ? -8.178 -10.761 -7.700 1.00 93.88 173 GLU A C 1
ATOM 1317 O O . GLU A 1 173 ? -7.640 -9.763 -8.189 1.00 93.88 173 GLU A O 1
ATOM 1322 N N . PRO A 1 174 ? -9.037 -10.641 -6.674 1.00 95.12 174 PRO A N 1
ATOM 1323 C CA . PRO A 1 174 ? -9.331 -9.354 -6.055 1.00 95.12 174 PRO A CA 1
ATOM 1324 C C . PRO A 1 174 ? -8.094 -8.706 -5.413 1.00 95.12 174 PRO A C 1
ATOM 1326 O O . PRO A 1 174 ? -7.118 -9.365 -5.052 1.00 95.12 174 PRO A O 1
ATOM 1329 N N . LEU A 1 175 ? -8.166 -7.387 -5.235 1.00 96.56 175 LEU A N 1
ATOM 1330 C CA . LEU A 1 175 ? -7.254 -6.649 -4.366 1.00 96.56 175 LEU A CA 1
ATOM 1331 C C . LEU A 1 175 ? -7.805 -6.683 -2.936 1.00 96.56 175 LEU A C 1
ATOM 1333 O O . LEU A 1 175 ? -8.975 -6.361 -2.717 1.00 96.56 175 LEU A O 1
ATOM 1337 N N . HIS A 1 176 ? -6.964 -7.029 -1.969 1.00 96.81 176 HIS A N 1
ATOM 1338 C CA . HIS A 1 176 ? -7.261 -6.921 -0.547 1.00 96.81 176 HIS A CA 1
ATOM 1339 C C . HIS A 1 176 ? -6.527 -5.726 0.068 1.00 96.81 176 HIS A C 1
ATOM 1341 O O . HIS A 1 176 ? -5.379 -5.445 -0.281 1.00 96.81 176 HIS A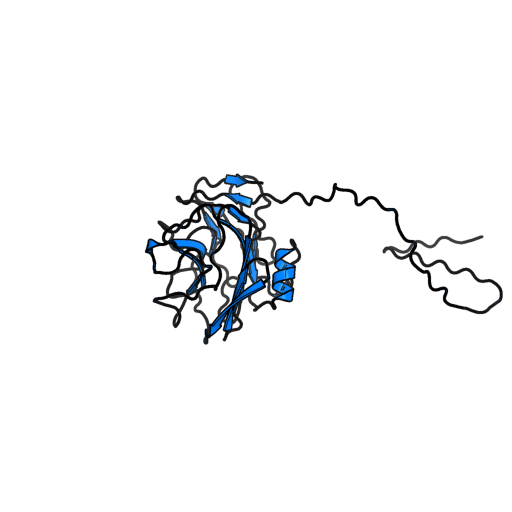 O 1
ATOM 1347 N N . ILE A 1 177 ? -7.190 -5.025 0.989 1.00 97.88 177 ILE A N 1
ATOM 1348 C CA . ILE A 1 177 ? -6.566 -4.040 1.881 1.00 97.88 177 ILE A CA 1
ATOM 1349 C C . ILE A 1 177 ? -6.766 -4.523 3.314 1.00 97.88 177 ILE A C 1
ATOM 1351 O O . ILE A 1 177 ? -7.907 -4.733 3.721 1.00 97.88 177 ILE A O 1
ATOM 1355 N N . GLY A 1 178 ? -5.679 -4.672 4.071 1.00 96.81 178 GLY A N 1
ATOM 1356 C CA . GLY A 1 178 ? -5.713 -5.142 5.460 1.00 96.81 178 GLY A CA 1
ATOM 1357 C C . GLY A 1 178 ? -5.619 -6.661 5.648 1.00 96.81 178 GLY A C 1
ATOM 1358 O O . GLY A 1 178 ? -5.637 -7.122 6.784 1.00 96.81 178 GLY A O 1
ATOM 1359 N N . ALA A 1 179 ? -5.507 -7.438 4.570 1.00 95.00 179 ALA A N 1
ATOM 1360 C CA . ALA A 1 179 ? -5.279 -8.880 4.628 1.00 95.00 179 ALA A CA 1
ATOM 1361 C C . ALA A 1 179 ? -4.532 -9.374 3.394 1.00 95.00 179 ALA A C 1
ATOM 1363 O O . ALA A 1 179 ? -4.583 -8.741 2.334 1.00 95.00 179 ALA A O 1
ATOM 1364 N N . ASP A 1 180 ? -3.875 -10.521 3.535 1.00 91.25 180 ASP A N 1
ATOM 1365 C CA . ASP A 1 180 ? -3.311 -11.237 2.399 1.00 91.25 180 ASP A CA 1
ATOM 1366 C C . ASP A 1 180 ? -4.382 -11.982 1.573 1.00 91.25 180 ASP A C 1
ATOM 1368 O O . ASP A 1 180 ? -5.576 -11.959 1.900 1.00 91.25 180 ASP A O 1
ATOM 1372 N N . PHE A 1 181 ? -3.992 -12.606 0.459 1.00 85.38 181 PHE A N 1
ATOM 1373 C CA . PHE A 1 181 ? -4.874 -13.365 -0.422 1.00 85.38 181 PHE A CA 1
ATOM 1374 C C . PHE A 1 181 ? -4.427 -14.837 -0.492 1.00 85.38 181 PHE A C 1
ATOM 1376 O O . PHE A 1 181 ? -3.273 -15.123 -0.793 1.00 85.38 181 PHE A O 1
ATOM 1383 N N . PRO A 1 182 ? -5.348 -15.809 -0.339 1.00 78.75 182 PRO A N 1
ATOM 1384 C CA . PRO A 1 182 ? -6.809 -15.668 -0.332 1.00 78.75 182 PRO A CA 1
ATOM 1385 C C . PRO A 1 182 ? -7.406 -15.200 1.008 1.00 78.75 182 PRO A C 1
ATOM 1387 O O . PRO A 1 182 ? -8.629 -15.167 1.143 1.00 78.75 182 PRO A O 1
ATOM 1390 N N . GLY A 1 183 ? -6.558 -14.828 1.970 1.00 68.81 183 GLY A N 1
ATOM 1391 C CA . GLY A 1 183 ? -6.916 -14.475 3.343 1.00 68.81 183 GLY A CA 1
ATOM 1392 C C . GLY A 1 183 ? -6.911 -15.695 4.267 1.00 68.81 183 GLY A C 1
ATOM 1393 O O . GLY A 1 183 ? -6.766 -16.829 3.809 1.00 68.81 183 GLY A O 1
ATOM 1394 N N . GLY A 1 184 ? -7.115 -15.470 5.569 1.00 70.94 184 GLY A N 1
ATOM 1395 C CA . GLY A 1 184 ? -7.331 -16.539 6.554 1.00 70.94 184 GLY A CA 1
ATOM 1396 C C . GLY A 1 184 ? -6.451 -16.474 7.801 1.00 70.94 184 GLY A C 1
ATOM 1397 O O . GLY A 1 184 ? -6.878 -16.985 8.835 1.00 70.94 184 GLY A O 1
ATOM 1398 N N . ASP A 1 185 ? -5.280 -15.841 7.729 1.00 81.44 185 ASP A N 1
ATOM 1399 C CA . ASP A 1 185 ? -4.331 -15.770 8.850 1.00 81.44 185 ASP A CA 1
ATOM 1400 C C . ASP A 1 185 ? -3.405 -14.534 8.874 1.00 81.44 185 ASP A C 1
ATOM 1402 O O . ASP A 1 185 ? -2.809 -14.267 9.915 1.00 81.44 185 ASP A O 1
ATOM 1406 N N . GLU A 1 186 ? -3.323 -13.736 7.805 1.00 91.56 186 GLU A N 1
ATOM 1407 C CA . GLU A 1 186 ? -2.395 -12.589 7.710 1.00 91.56 186 GLU A CA 1
ATOM 1408 C C . GLU A 1 186 ? -3.112 -11.225 7.732 1.00 91.56 186 GLU A C 1
ATOM 1410 O O . GLU A 1 186 ? -3.067 -10.444 6.773 1.00 91.56 186 GLU A O 1
ATOM 1415 N N . PHE A 1 187 ? -3.821 -10.944 8.826 1.00 95.12 187 PHE A N 1
ATOM 1416 C CA . PHE A 1 187 ? -4.629 -9.731 8.995 1.00 95.12 187 PHE A CA 1
ATOM 1417 C C . PHE A 1 187 ? -3.841 -8.574 9.621 1.00 95.12 187 PHE A C 1
ATOM 1419 O O . PHE A 1 187 ? -2.994 -8.758 10.499 1.00 95.12 187 PHE A O 1
ATOM 1426 N N . TRP A 1 188 ? -4.147 -7.351 9.190 1.00 96.75 188 TRP A N 1
ATOM 1427 C CA . TRP A 1 188 ? -3.587 -6.132 9.764 1.00 96.75 188 TRP A CA 1
ATOM 1428 C C . TRP A 1 188 ? -4.170 -5.843 11.149 1.00 96.75 188 TRP A C 1
ATOM 1430 O O . TRP A 1 188 ? -5.385 -5.804 11.312 1.00 96.75 188 TRP A O 1
ATOM 1440 N N . ASN A 1 189 ? -3.303 -5.574 12.129 1.00 96.06 189 ASN A N 1
ATOM 1441 C CA . ASN A 1 189 ? -3.698 -5.127 13.465 1.00 96.06 189 ASN A CA 1
ATOM 1442 C C . ASN A 1 189 ? -3.306 -3.654 13.671 1.00 96.06 189 ASN A C 1
ATOM 1444 O O . ASN A 1 189 ? -2.143 -3.324 13.927 1.00 96.06 189 ASN A O 1
ATOM 1448 N N . GLY A 1 190 ? -4.282 -2.755 13.549 1.00 97.00 190 GLY A N 1
ATOM 1449 C CA . GLY A 1 190 ? -4.081 -1.314 13.632 1.00 97.00 190 GLY A CA 1
ATOM 1450 C C . GLY A 1 190 ? -5.104 -0.526 12.824 1.00 97.00 190 GLY A C 1
ATOM 1451 O O . GLY A 1 190 ? -6.294 -0.825 12.846 1.00 97.00 190 GLY A O 1
ATOM 1452 N N . ALA A 1 191 ? -4.651 0.503 12.114 1.00 97.94 191 ALA A N 1
ATOM 1453 C CA . ALA A 1 191 ? -5.503 1.273 11.217 1.00 97.94 191 ALA A CA 1
ATOM 1454 C C . ALA A 1 191 ? -4.822 1.549 9.875 1.00 97.94 191 ALA A C 1
ATOM 1456 O O . ALA A 1 191 ? -3.598 1.659 9.798 1.00 97.94 191 ALA A O 1
ATOM 1457 N N . ILE A 1 192 ? -5.620 1.672 8.818 1.00 98.12 192 ILE A N 1
ATOM 1458 C CA . ILE A 1 192 ? -5.172 2.016 7.466 1.00 98.12 192 ILE A CA 1
ATOM 1459 C C . ILE A 1 192 ? -5.993 3.203 6.964 1.00 98.12 192 ILE A C 1
ATOM 1461 O O . ILE A 1 192 ? -7.212 3.249 7.132 1.00 98.12 192 ILE A O 1
ATOM 1465 N N . ASP A 1 193 ? -5.318 4.157 6.328 1.00 96.75 193 ASP A N 1
ATOM 1466 C CA . ASP A 1 193 ? -5.938 5.314 5.697 1.00 96.75 193 ASP A CA 1
ATOM 1467 C C . ASP A 1 193 ? -5.280 5.654 4.342 1.00 96.75 193 ASP A C 1
ATOM 1469 O O . ASP A 1 193 ? -4.132 5.291 4.074 1.00 96.75 193 ASP A O 1
ATOM 1473 N N . GLU A 1 194 ? -5.998 6.378 3.477 1.00 95.19 194 GLU A N 1
ATOM 1474 C CA . GLU A 1 194 ? -5.475 7.013 2.258 1.00 95.19 194 GLU A CA 1
ATOM 1475 C C . GLU A 1 194 ? -4.650 6.073 1.352 1.00 95.19 194 GLU A C 1
ATOM 1477 O O . GLU A 1 194 ? -3.571 6.430 0.859 1.00 95.19 194 GLU A O 1
ATOM 1482 N N . VAL A 1 195 ? -5.170 4.869 1.096 1.00 97.81 195 VAL A N 1
ATOM 1483 C CA . VAL A 1 195 ? -4.530 3.891 0.208 1.00 97.81 195 VAL A CA 1
ATOM 1484 C C . VAL A 1 195 ? -4.622 4.381 -1.231 1.00 97.81 195 VAL A C 1
ATOM 1486 O O . VAL A 1 195 ? -5.707 4.673 -1.733 1.00 97.81 195 VAL A O 1
ATOM 1489 N N . LYS A 1 196 ? -3.481 4.474 -1.917 1.00 97.69 196 LYS A N 1
ATOM 1490 C CA . LYS A 1 196 ? -3.399 4.979 -3.295 1.00 97.69 196 LYS A CA 1
ATOM 1491 C C . LYS A 1 196 ? -2.460 4.135 -4.137 1.00 97.69 196 LYS A C 1
ATOM 1493 O O . LYS A 1 196 ? -1.333 3.851 -3.729 1.00 97.69 196 LYS A O 1
ATOM 1498 N N . LEU A 1 197 ? -2.912 3.788 -5.336 1.00 98.12 197 LEU A N 1
ATOM 1499 C CA . LEU A 1 197 ? -2.178 2.972 -6.298 1.00 98.12 197 LEU A CA 1
ATOM 1500 C C . LEU A 1 197 ? -2.006 3.755 -7.600 1.00 98.12 197 LEU A C 1
ATOM 1502 O O . LEU A 1 197 ? -2.957 4.348 -8.107 1.00 98.12 197 LEU A O 1
ATOM 1506 N N . TRP A 1 198 ? -0.810 3.721 -8.180 1.00 98.12 198 TRP A N 1
ATOM 1507 C CA . TRP A 1 198 ? -0.510 4.269 -9.502 1.00 98.12 198 TRP A CA 1
ATOM 1508 C C . TRP A 1 198 ? 0.196 3.234 -10.360 1.00 98.12 198 TRP A C 1
ATOM 1510 O O . TRP A 1 198 ? 1.129 2.596 -9.889 1.00 98.12 198 TRP A O 1
ATOM 1520 N N . ASN A 1 199 ? -0.113 3.192 -11.654 1.00 96.69 199 ASN A N 1
ATOM 1521 C CA . ASN A 1 199 ? 0.579 2.349 -12.638 1.00 96.69 199 ASN A CA 1
ATOM 1522 C C . ASN A 1 199 ? 1.891 2.969 -13.172 1.00 96.69 199 ASN A C 1
ATOM 1524 O O . ASN A 1 199 ? 2.339 2.679 -14.283 1.00 96.69 199 ASN A O 1
ATOM 1528 N N . VAL A 1 200 ? 2.506 3.857 -12.384 1.00 97.81 200 VAL A N 1
ATOM 1529 C CA . VAL A 1 200 ? 3.802 4.490 -12.655 1.00 97.81 200 VAL A CA 1
ATOM 1530 C C . VAL A 1 200 ? 4.625 4.572 -11.377 1.00 97.81 200 VAL A C 1
ATOM 1532 O O . VAL A 1 200 ? 4.078 4.767 -10.292 1.00 97.81 200 VAL A O 1
ATOM 1535 N N . ALA A 1 201 ? 5.951 4.534 -11.503 1.00 98.19 201 ALA A N 1
ATOM 1536 C CA . ALA A 1 201 ? 6.843 4.878 -10.401 1.00 98.19 201 ALA A CA 1
ATOM 1537 C C . ALA A 1 201 ? 6.815 6.391 -10.132 1.00 98.19 201 ALA A C 1
ATOM 1539 O O . ALA A 1 201 ? 7.200 7.215 -10.974 1.00 98.19 201 ALA A O 1
ATOM 1540 N N . LEU A 1 202 ? 6.363 6.783 -8.944 1.00 98.50 202 LEU A N 1
ATOM 1541 C CA . LEU A 1 202 ? 6.432 8.157 -8.477 1.00 98.50 202 LEU A CA 1
ATOM 1542 C C . LEU A 1 202 ? 7.866 8.500 -8.052 1.00 98.50 202 LEU A C 1
ATOM 1544 O O . LEU A 1 202 ? 8.606 7.688 -7.507 1.00 98.50 202 LEU A O 1
ATOM 1548 N N . SER A 1 203 ? 8.265 9.754 -8.271 1.00 98.06 203 SER A N 1
ATOM 1549 C CA . SER A 1 203 ? 9.488 10.278 -7.661 1.00 98.06 203 SER A CA 1
ATOM 1550 C C . SER A 1 203 ? 9.252 10.537 -6.175 1.00 98.06 203 SER A C 1
ATOM 1552 O O . SER A 1 203 ? 8.122 10.804 -5.771 1.00 98.06 203 SER A O 1
ATOM 1554 N N . GLN A 1 204 ? 10.313 10.603 -5.368 1.00 97.94 204 GLN A N 1
ATOM 1555 C CA . GLN A 1 204 ? 10.189 10.948 -3.944 1.00 97.94 204 GLN A CA 1
ATOM 1556 C C . GLN A 1 204 ? 9.417 12.262 -3.712 1.00 97.94 204 GLN A C 1
ATOM 1558 O O . GLN A 1 204 ? 8.637 12.380 -2.773 1.00 97.94 204 GLN A O 1
ATOM 1563 N N . LYS A 1 205 ? 9.588 13.264 -4.587 1.00 96.62 205 LYS A N 1
ATOM 1564 C CA . LYS A 1 205 ? 8.812 14.513 -4.516 1.00 96.62 205 LYS A CA 1
ATOM 1565 C C . LYS A 1 205 ? 7.310 14.259 -4.684 1.00 96.62 205 LYS A C 1
ATOM 1567 O O . LYS A 1 205 ? 6.507 14.883 -3.992 1.00 96.62 205 LYS A O 1
ATOM 1572 N N . HIS A 1 206 ? 6.928 13.382 -5.610 1.00 97.44 206 HIS A N 1
ATOM 1573 C CA . HIS A 1 206 ? 5.533 12.991 -5.781 1.00 97.44 206 HIS A CA 1
ATOM 1574 C C . HIS A 1 206 ? 5.041 12.129 -4.614 1.00 97.44 206 HIS A C 1
ATOM 1576 O O . HIS A 1 206 ? 3.939 12.387 -4.157 1.00 97.44 206 HIS A O 1
ATOM 1582 N N . VAL A 1 207 ? 5.853 11.226 -4.054 1.00 98.06 207 VAL A N 1
ATOM 1583 C CA . VAL A 1 207 ? 5.509 10.490 -2.817 1.00 98.06 207 VAL A CA 1
ATOM 1584 C C . VAL A 1 207 ? 5.206 11.464 -1.673 1.00 98.06 207 VAL A C 1
ATOM 1586 O O . VAL A 1 207 ? 4.138 11.408 -1.078 1.00 98.06 207 VAL A O 1
ATOM 1589 N N . LYS A 1 208 ? 6.067 12.465 -1.445 1.00 96.06 208 LYS A N 1
ATOM 1590 C CA . LYS A 1 208 ? 5.809 13.534 -0.459 1.00 96.06 208 LYS A CA 1
ATOM 1591 C C . LYS A 1 208 ? 4.547 14.345 -0.768 1.00 96.06 208 LYS A C 1
ATOM 1593 O O . LYS A 1 208 ? 3.946 14.899 0.141 1.00 96.06 208 LYS A O 1
ATOM 1598 N N . THR A 1 209 ? 4.158 14.458 -2.036 1.00 94.38 209 THR A N 1
ATOM 1599 C CA . THR A 1 209 ? 2.915 15.144 -2.425 1.00 94.38 209 THR A CA 1
ATOM 1600 C C . THR A 1 209 ? 1.697 14.269 -2.123 1.00 94.38 209 THR A C 1
ATOM 1602 O O . THR A 1 209 ? 0.737 14.770 -1.553 1.00 94.38 209 THR A O 1
ATOM 1605 N N . ALA A 1 210 ? 1.760 12.976 -2.455 1.00 93.38 210 ALA A N 1
ATOM 1606 C CA . ALA A 1 210 ? 0.716 11.992 -2.177 1.00 93.38 210 ALA A CA 1
ATOM 1607 C C . ALA A 1 210 ? 0.447 11.826 -0.671 1.00 93.38 210 ALA A C 1
ATOM 1609 O O . ALA A 1 210 ? -0.705 11.673 -0.275 1.00 93.38 210 ALA A O 1
ATOM 1610 N N . MET A 1 211 ? 1.495 11.936 0.151 1.00 94.44 211 MET A N 1
ATOM 1611 C CA . MET A 1 211 ? 1.414 11.903 1.613 1.00 94.44 211 MET A CA 1
ATOM 1612 C C . MET A 1 211 ? 0.628 13.083 2.207 1.00 94.44 211 MET A C 1
ATOM 1614 O O . MET A 1 211 ? -0.075 12.921 3.197 1.00 94.44 211 MET A O 1
ATOM 1618 N N . ASN A 1 212 ? 0.738 14.279 1.617 1.00 87.81 212 ASN A N 1
ATOM 1619 C CA . ASN A 1 212 ? 0.235 15.531 2.202 1.00 87.81 212 ASN A CA 1
ATOM 1620 C C . ASN A 1 212 ? -1.203 15.897 1.766 1.00 87.81 212 ASN A C 1
ATOM 1622 O O . ASN A 1 212 ? -1.558 17.078 1.729 1.00 87.81 212 ASN A O 1
ATOM 1626 N N . GLY A 1 213 ? -2.039 14.905 1.438 1.00 72.88 213 GLY A N 1
ATOM 1627 C CA . GLY A 1 213 ? -3.482 15.070 1.226 1.00 72.88 213 GLY A CA 1
ATOM 1628 C C . GLY A 1 213 ? -4.041 14.350 -0.005 1.00 72.88 213 GLY A C 1
ATOM 1629 O O . GLY A 1 213 ? -3.360 13.574 -0.673 1.00 72.88 213 GLY A O 1
ATOM 1630 N N . HIS A 1 214 ? -5.291 14.665 -0.354 1.00 69.00 214 HIS A N 1
ATOM 1631 C CA . HIS A 1 214 ? -6.039 14.014 -1.442 1.00 69.00 214 HIS A CA 1
ATOM 1632 C C . HIS A 1 214 ? -5.541 14.349 -2.862 1.00 69.00 214 HIS A C 1
ATOM 1634 O O . HIS A 1 214 ? -6.033 13.803 -3.852 1.00 69.00 214 HIS A O 1
ATOM 1640 N N . SER A 1 215 ? -4.590 15.279 -3.010 1.00 70.75 215 SER A N 1
ATOM 1641 C CA . SER A 1 215 ? -4.036 15.592 -4.327 1.00 70.75 215 SER A CA 1
ATOM 1642 C C . SER A 1 215 ? -3.243 14.400 -4.853 1.00 70.75 215 SER A C 1
ATOM 1644 O O . SER A 1 215 ? -2.231 14.015 -4.271 1.00 70.75 215 SER A O 1
ATOM 1646 N N . SER A 1 216 ? -3.674 13.855 -5.986 1.00 79.75 216 SER A N 1
ATOM 1647 C CA . SER A 1 216 ? -3.012 12.720 -6.623 1.00 79.75 216 SER A CA 1
ATOM 1648 C C . SER A 1 216 ? -2.031 13.217 -7.691 1.00 79.75 216 SER A C 1
ATOM 1650 O O . SER A 1 216 ? -2.462 13.602 -8.787 1.00 79.75 216 SER A O 1
ATOM 1652 N N . PRO A 1 217 ? -0.709 13.264 -7.422 1.00 86.44 217 PRO A N 1
ATOM 1653 C CA . PRO A 1 217 ? 0.260 13.521 -8.482 1.00 86.44 217 PRO A CA 1
ATOM 1654 C C . PRO A 1 217 ? 0.082 12.472 -9.581 1.00 86.44 217 PRO A C 1
ATOM 1656 O O . PRO A 1 217 ? -0.278 11.336 -9.300 1.00 86.44 217 PRO A O 1
ATOM 1659 N N . ARG A 1 218 ? 0.330 12.843 -10.843 1.00 90.94 218 ARG A N 1
ATOM 1660 C CA . ARG A 1 218 ? 0.143 11.924 -11.984 1.00 90.94 218 ARG A CA 1
ATOM 1661 C C . ARG A 1 218 ? -1.271 11.302 -12.022 1.00 90.94 218 ARG A C 1
ATOM 1663 O O . ARG A 1 218 ? -1.391 10.122 -12.302 1.00 90.94 218 ARG A O 1
ATOM 1670 N N . ALA A 1 219 ? -2.330 12.087 -11.798 1.00 89.62 219 ALA A N 1
ATOM 1671 C CA . ALA A 1 219 ? -3.719 11.598 -11.740 1.00 89.62 219 ALA A CA 1
ATOM 1672 C C . ALA A 1 219 ? -4.148 10.688 -12.916 1.00 89.62 219 ALA A C 1
ATOM 1674 O O . ALA A 1 219 ? -4.886 9.739 -12.705 1.00 89.62 219 ALA A O 1
ATOM 1675 N N . ASN A 1 220 ? -3.635 10.909 -14.134 1.00 91.50 220 ASN A N 1
ATOM 1676 C CA . ASN A 1 220 ? -3.919 10.044 -15.295 1.00 91.50 220 ASN A CA 1
ATOM 1677 C C . ASN A 1 220 ? -3.365 8.609 -15.171 1.00 91.50 220 ASN A C 1
ATOM 1679 O O . ASN A 1 220 ? -3.692 7.762 -15.993 1.00 91.50 220 ASN A O 1
ATOM 1683 N N . ALA A 1 221 ? -2.470 8.373 -14.214 1.00 95.69 221 ALA A N 1
ATOM 1684 C CA . ALA A 1 221 ? -1.850 7.088 -13.911 1.00 95.69 221 ALA A CA 1
ATOM 1685 C C . ALA A 1 221 ? -2.371 6.490 -12.592 1.00 95.69 221 ALA A C 1
ATOM 1687 O O . ALA A 1 221 ? -1.850 5.478 -12.135 1.00 95.69 221 ALA A O 1
ATOM 1688 N N . LEU A 1 222 ? -3.345 7.140 -11.945 1.00 96.38 222 LEU A N 1
ATOM 1689 C CA . LEU A 1 222 ? -3.940 6.661 -10.702 1.00 96.38 222 LEU A CA 1
ATOM 1690 C C . LEU A 1 222 ? -4.819 5.442 -11.011 1.00 96.38 222 LEU A C 1
ATOM 1692 O O . LEU A 1 222 ? -5.763 5.537 -11.796 1.00 96.38 222 LEU A O 1
ATOM 1696 N N . ALA A 1 223 ? -4.472 4.308 -10.415 1.00 97.44 223 ALA A N 1
ATOM 1697 C CA . ALA A 1 223 ? -5.188 3.044 -10.524 1.00 97.44 223 ALA A CA 1
ATOM 1698 C C . ALA A 1 223 ? -6.351 2.972 -9.523 1.00 97.44 223 ALA A C 1
ATOM 1700 O O . ALA A 1 223 ? -7.430 2.519 -9.884 1.00 97.44 223 ALA A O 1
ATOM 1701 N N . GLY A 1 224 ? -6.168 3.487 -8.308 1.00 97.19 224 GLY A N 1
ATOM 1702 C CA . GLY A 1 224 ? -7.215 3.546 -7.288 1.00 97.19 224 GLY A CA 1
ATOM 1703 C C . GLY A 1 224 ? -6.826 4.456 -6.128 1.00 97.19 224 GLY A C 1
ATOM 1704 O O . GLY A 1 224 ? -5.635 4.680 -5.886 1.00 97.19 224 GLY A O 1
ATOM 1705 N N . ILE A 1 225 ? -7.824 5.011 -5.443 1.00 96.25 225 ILE A N 1
ATOM 1706 C CA . ILE A 1 225 ? -7.653 5.777 -4.204 1.00 96.25 225 ILE A CA 1
ATOM 1707 C C . ILE A 1 225 ? -8.825 5.510 -3.254 1.00 96.25 225 ILE A C 1
ATOM 1709 O O . ILE A 1 225 ? -9.965 5.865 -3.548 1.00 96.25 225 ILE A O 1
ATOM 1713 N N . TRP A 1 226 ? -8.521 4.968 -2.081 1.00 96.50 226 TRP A N 1
ATOM 1714 C CA . TRP A 1 226 ? -9.482 4.704 -1.014 1.00 96.50 226 TRP A CA 1
ATOM 1715 C C . TRP A 1 226 ? -9.091 5.534 0.206 1.00 96.50 226 TRP A C 1
ATOM 1717 O O . TRP A 1 226 ? -8.064 5.298 0.836 1.00 96.50 226 TRP A O 1
ATOM 1727 N N . THR A 1 227 ? -9.887 6.568 0.484 1.00 94.19 227 THR A N 1
ATOM 1728 C CA . THR A 1 227 ? -9.605 7.585 1.517 1.00 94.19 227 THR A CA 1
ATOM 1729 C C . THR A 1 227 ? -10.244 7.263 2.863 1.00 94.19 227 THR A C 1
ATOM 1731 O O . THR A 1 227 ? -10.222 8.108 3.743 1.00 94.19 227 THR A O 1
ATOM 1734 N N . PHE A 1 228 ? -10.977 6.147 2.945 1.00 94.25 228 PHE A N 1
ATOM 1735 C CA . PHE A 1 228 ? -11.731 5.695 4.120 1.00 94.25 228 PHE A CA 1
ATOM 1736 C C . PHE A 1 228 ? -12.609 6.758 4.800 1.00 94.25 228 PHE A C 1
ATOM 1738 O O . PHE A 1 228 ? -12.965 6.644 5.970 1.00 94.25 228 PHE A O 1
ATOM 1745 N N . GLY A 1 229 ? -13.042 7.767 4.041 1.00 91.94 229 GLY A N 1
ATOM 1746 C CA . GLY A 1 229 ? -13.804 8.916 4.532 1.00 91.94 229 GLY A CA 1
ATOM 1747 C C . GLY A 1 229 ? -15.305 8.652 4.688 1.00 91.94 229 GLY A C 1
ATOM 1748 O O . GLY A 1 229 ? -16.066 9.584 4.948 1.00 91.94 229 GLY A O 1
ATOM 1749 N N . GLU A 1 230 ? -15.761 7.421 4.444 1.00 92.69 230 GLU A N 1
ATOM 1750 C CA . GLU A 1 230 ? -17.164 7.015 4.547 1.00 92.69 230 GLU A CA 1
ATOM 1751 C C . GLU A 1 230 ? -17.666 7.009 5.997 1.00 92.69 230 GLU A C 1
ATOM 1753 O O . GLU A 1 230 ? -18.827 7.350 6.245 1.00 92.69 230 GLU A O 1
ATOM 1758 N N . GLY A 1 231 ? -16.806 6.621 6.944 1.00 88.44 231 GLY A N 1
ATOM 1759 C CA . GLY A 1 231 ? -17.060 6.661 8.388 1.00 88.44 231 GLY A CA 1
ATOM 1760 C C . GLY A 1 231 ? -18.199 5.767 8.894 1.00 88.44 231 GLY A C 1
ATOM 1761 O O . GLY A 1 231 ? -18.551 5.825 10.072 1.00 88.44 231 GLY A O 1
ATOM 1762 N N . SER A 1 232 ? -18.838 4.982 8.021 1.00 90.75 232 SER A N 1
ATOM 1763 C CA . SER A 1 232 ? -19.917 4.056 8.370 1.00 90.75 232 SER A CA 1
ATOM 1764 C C . SER A 1 232 ? -20.262 3.111 7.217 1.00 90.75 232 SER A C 1
ATOM 1766 O O . SER A 1 232 ? -19.996 3.395 6.050 1.00 90.75 232 SER A O 1
ATOM 1768 N N . GLY A 1 233 ? -20.947 2.011 7.543 1.00 94.12 233 GLY A N 1
ATOM 1769 C CA . GLY A 1 233 ? -21.358 1.007 6.562 1.00 94.12 233 GLY A CA 1
ATOM 1770 C C . GLY A 1 233 ? -20.187 0.150 6.085 1.00 94.12 233 GLY A C 1
ATOM 1771 O O . GLY A 1 233 ? -19.138 0.120 6.720 1.00 94.12 233 GLY A O 1
ATOM 1772 N N . THR A 1 234 ? -20.400 -0.570 4.983 1.00 96.06 234 THR A N 1
ATOM 1773 C CA . THR A 1 234 ? -19.426 -1.525 4.432 1.00 96.06 234 THR A CA 1
ATOM 1774 C C . THR A 1 234 ? -18.904 -1.131 3.053 1.00 96.06 234 THR A C 1
ATOM 1776 O O . THR A 1 234 ? -18.100 -1.857 2.485 1.00 96.06 234 THR A O 1
ATOM 1779 N N . ALA A 1 235 ? -19.365 -0.022 2.473 1.00 96.31 235 ALA A N 1
ATOM 1780 C CA . ALA A 1 235 ? -18.882 0.428 1.171 1.00 96.31 235 ALA A CA 1
ATOM 1781 C C . ALA A 1 235 ? -17.548 1.164 1.327 1.00 96.31 235 ALA A C 1
ATOM 1783 O O . ALA A 1 235 ? -17.423 2.020 2.201 1.00 96.31 235 ALA A O 1
ATOM 1784 N N . VAL A 1 236 ? -16.590 0.875 0.449 1.00 97.44 236 VAL A N 1
ATOM 1785 C CA . VAL A 1 236 ? -15.291 1.554 0.391 1.00 97.44 236 VAL A CA 1
ATOM 1786 C C . VAL A 1 236 ? -15.129 2.115 -1.016 1.00 97.44 236 VAL A C 1
ATOM 1788 O O . VAL A 1 236 ? -14.886 1.371 -1.960 1.00 97.44 236 VAL A O 1
ATOM 1791 N N . ASN A 1 237 ? -15.324 3.423 -1.192 1.00 96.75 237 ASN A N 1
ATOM 1792 C CA . ASN A 1 237 ? -15.409 3.997 -2.537 1.00 96.75 237 ASN A CA 1
ATOM 1793 C C . ASN A 1 237 ? -14.021 4.304 -3.106 1.00 96.75 237 ASN A C 1
ATOM 1795 O O . ASN A 1 237 ? -13.211 4.966 -2.452 1.00 96.75 237 ASN A O 1
ATOM 1799 N N . ASP A 1 238 ? -13.787 3.919 -4.357 1.00 97.06 238 ASP A N 1
ATOM 1800 C CA . ASP A 1 238 ? -12.647 4.392 -5.130 1.00 97.06 238 ASP A CA 1
ATOM 1801 C C . ASP A 1 238 ? -12.917 5.822 -5.618 1.00 97.06 238 ASP A C 1
ATOM 1803 O O . ASP A 1 238 ? -13.841 6.094 -6.386 1.00 97.06 238 ASP A O 1
ATOM 1807 N N . ARG A 1 239 ? -12.091 6.773 -5.180 1.00 93.94 239 ARG A N 1
ATOM 1808 C CA . ARG A 1 239 ? -12.176 8.185 -5.592 1.00 93.94 239 ARG A CA 1
ATOM 1809 C C . ARG A 1 239 ? -11.443 8.471 -6.907 1.00 93.94 239 ARG A C 1
ATOM 1811 O O . ARG A 1 239 ? -11.357 9.634 -7.313 1.00 93.94 239 ARG A O 1
ATOM 1818 N N . SER A 1 240 ? -10.896 7.445 -7.563 1.00 93.75 240 SER A N 1
ATOM 1819 C CA . SER A 1 240 ? -10.306 7.536 -8.896 1.00 93.75 240 SER A CA 1
ATOM 1820 C C . SER A 1 240 ? -11.385 7.550 -9.991 1.00 93.75 240 SER A C 1
ATOM 1822 O O . SER A 1 240 ? -12.585 7.560 -9.731 1.00 93.75 240 SER A O 1
ATOM 1824 N N . THR A 1 241 ? -10.963 7.571 -11.256 1.00 93.25 241 THR A N 1
ATOM 1825 C CA . THR A 1 241 ? -11.872 7.432 -12.404 1.00 93.25 241 THR A CA 1
ATOM 1826 C C . THR A 1 241 ? -12.173 5.979 -12.781 1.00 93.25 241 THR A C 1
ATOM 1828 O O . THR A 1 241 ? -12.914 5.759 -13.739 1.00 93.25 241 THR A O 1
ATOM 1831 N N . ASN A 1 242 ? -11.582 4.998 -12.089 1.00 95.81 242 ASN A N 1
ATOM 1832 C CA . ASN A 1 242 ? -11.660 3.583 -12.461 1.00 95.81 242 ASN A CA 1
ATOM 1833 C C . ASN A 1 242 ? -12.820 2.836 -11.787 1.00 95.81 242 ASN A C 1
ATOM 1835 O O . ASN A 1 242 ? -13.217 1.791 -12.293 1.00 95.81 242 ASN A O 1
ATOM 1839 N N . ASN A 1 243 ? -13.435 3.412 -10.746 1.00 95.56 243 ASN A N 1
ATOM 1840 C CA . ASN A 1 243 ? -14.560 2.827 -10.002 1.00 95.56 243 ASN A CA 1
ATOM 1841 C C . ASN A 1 243 ? -14.232 1.438 -9.429 1.00 95.56 243 ASN A C 1
ATOM 1843 O O . ASN A 1 243 ? -15.058 0.526 -9.478 1.00 95.56 243 ASN A O 1
ATOM 1847 N N . ASN A 1 244 ? -13.019 1.273 -8.904 1.00 98.00 244 ASN A N 1
ATOM 1848 C CA . ASN A 1 244 ? -12.603 0.058 -8.208 1.00 98.00 244 ASN A CA 1
ATOM 1849 C C . ASN A 1 244 ? -13.152 0.056 -6.768 1.00 98.00 244 ASN A C 1
ATOM 1851 O O . ASN A 1 244 ? -12.396 0.005 -5.798 1.00 98.00 244 ASN A O 1
ATOM 1855 N N . ASP A 1 245 ? -14.468 0.202 -6.624 1.00 98.44 245 ASP A N 1
ATOM 1856 C CA . ASP A 1 245 ? -15.124 0.239 -5.318 1.00 98.44 245 ASP A CA 1
ATOM 1857 C C . ASP A 1 245 ? -14.965 -1.109 -4.604 1.00 98.44 245 ASP A C 1
ATOM 1859 O O . ASP A 1 245 ? -15.105 -2.177 -5.202 1.00 98.44 245 ASP A O 1
ATOM 1863 N N . GLY A 1 246 ? -14.682 -1.043 -3.308 1.00 97.75 246 GLY A N 1
ATOM 1864 C CA . GLY A 1 246 ? -14.526 -2.187 -2.429 1.00 97.75 246 GLY A CA 1
ATOM 1865 C C . GLY A 1 246 ? -15.679 -2.361 -1.449 1.00 97.75 246 GLY A C 1
ATOM 1866 O O . GLY A 1 246 ? -16.555 -1.503 -1.290 1.00 97.75 246 GLY A O 1
ATOM 1867 N N . VAL A 1 247 ? -15.651 -3.494 -0.757 1.00 97.38 247 VAL A N 1
ATOM 1868 C CA . VAL A 1 247 ? -16.577 -3.831 0.323 1.00 97.38 247 VAL A CA 1
ATOM 1869 C C . VAL A 1 247 ? -15.788 -4.336 1.525 1.00 97.38 247 VAL A C 1
ATOM 1871 O O . VAL A 1 247 ? -14.888 -5.160 1.377 1.00 97.38 247 VAL A O 1
ATOM 1874 N N . LEU A 1 248 ? -16.142 -3.846 2.709 1.00 96.81 248 LEU A N 1
ATOM 1875 C CA . LEU A 1 248 ? -15.612 -4.316 3.979 1.00 96.81 248 LEU A CA 1
ATOM 1876 C C . LEU A 1 248 ? -16.113 -5.733 4.285 1.00 96.81 248 LEU A C 1
ATOM 1878 O O . LEU A 1 248 ? -17.313 -6.015 4.196 1.00 96.81 248 LEU A O 1
ATOM 1882 N N . VAL A 1 249 ? -15.185 -6.595 4.673 1.00 95.44 249 VAL A N 1
ATOM 1883 C CA . VAL A 1 249 ? -15.397 -7.945 5.190 1.00 95.44 249 VAL A CA 1
ATOM 1884 C C . VAL A 1 249 ? -14.989 -7.956 6.662 1.00 95.44 249 VAL A C 1
ATOM 1886 O O . VAL A 1 249 ? -14.056 -7.252 7.038 1.00 95.44 249 VAL A O 1
ATOM 1889 N N . GLY A 1 250 ? -15.702 -8.743 7.472 1.00 93.56 250 GLY A N 1
ATOM 1890 C CA . GLY A 1 250 ? -15.501 -8.804 8.921 1.00 93.56 250 GLY A CA 1
ATOM 1891 C C . GLY A 1 250 ? -16.409 -7.838 9.683 1.00 93.56 250 GLY A C 1
ATOM 1892 O O . GLY A 1 250 ? -17.505 -7.496 9.216 1.00 93.56 250 GLY A O 1
ATOM 1893 N N . ASP A 1 251 ? -15.973 -7.443 10.872 1.00 91.81 251 ASP A N 1
ATOM 1894 C CA . ASP A 1 251 ? -16.629 -6.488 11.765 1.00 91.81 251 ASP A CA 1
ATOM 1895 C C . ASP A 1 251 ? -15.782 -5.239 12.058 1.00 91.81 251 ASP A C 1
ATOM 1897 O O . ASP A 1 251 ? -16.122 -4.461 12.956 1.00 91.81 251 ASP A O 1
ATOM 1901 N N . ALA A 1 252 ? -14.777 -4.993 11.214 1.00 90.88 252 ALA A N 1
ATOM 1902 C CA . ALA A 1 252 ? -13.957 -3.794 11.205 1.00 90.88 252 ALA A CA 1
ATOM 1903 C C . ALA A 1 252 ? -14.758 -2.500 11.370 1.00 90.88 252 ALA A C 1
ATOM 1905 O O . ALA A 1 252 ? -15.896 -2.326 10.908 1.00 90.88 252 ALA A O 1
ATOM 1906 N N . THR A 1 253 ? -14.116 -1.545 12.033 1.00 91.62 253 THR A N 1
ATOM 1907 C CA . THR A 1 253 ? -14.749 -0.295 12.451 1.00 91.62 253 THR A CA 1
ATOM 1908 C C . THR A 1 253 ? -14.068 0.911 11.824 1.00 91.62 253 THR A C 1
ATOM 1910 O O . THR A 1 253 ? -12.978 0.832 11.265 1.00 91.62 253 THR A O 1
ATOM 1913 N N . TRP A 1 254 ? -14.736 2.057 11.890 1.00 91.44 254 TRP A N 1
ATOM 1914 C CA . TRP A 1 254 ? -14.194 3.332 11.431 1.00 91.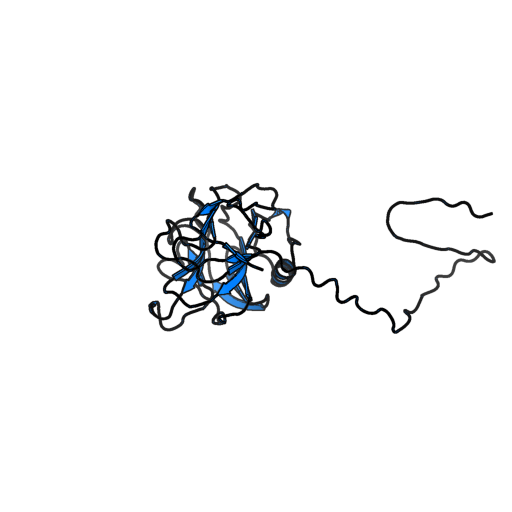44 254 TRP A CA 1
ATOM 1915 C C . TRP A 1 254 ? -13.657 4.101 12.644 1.00 91.44 254 TRP A C 1
ATOM 1917 O O . TRP A 1 254 ? -14.337 4.157 13.671 1.00 91.44 254 TRP A O 1
ATOM 1927 N N . THR A 1 255 ? -12.466 4.692 12.536 1.00 89.81 255 THR A N 1
ATOM 1928 C CA . THR A 1 255 ? -11.817 5.469 13.613 1.00 89.81 255 THR A CA 1
ATOM 1929 C C . THR A 1 255 ? -11.421 6.870 13.145 1.00 89.81 255 THR A C 1
ATOM 1931 O O . THR A 1 255 ? -11.247 7.072 11.950 1.00 89.81 255 THR A O 1
ATOM 1934 N N . ASP A 1 256 ? -11.275 7.816 14.078 1.00 80.38 256 ASP A N 1
ATOM 1935 C CA . ASP A 1 256 ? -10.749 9.179 13.847 1.00 80.38 256 ASP A CA 1
ATOM 1936 C C . ASP A 1 256 ? -9.227 9.282 14.097 1.00 80.38 256 ASP A C 1
ATOM 1938 O O . ASP A 1 256 ? -8.697 8.438 14.863 1.00 80.38 256 ASP A O 1
#

Sequence (256 aa):
MAKLLTLLSGLLLLFSCENNSMSSLELTAPENSTSLDKSAAQSRGTALALDGDGDYVVIPDSPSLDMPNSFTITAWIFLNEYTEWASVVTKGTDDNNYTIHQSGPDVGSEFGHLRFTGAPPVWPGFLESNTQIPLDEWHHVAITWDGTTLKFYLDGQADGEHALTGPLGTNDEPLHIGADFPGGDEFWNGAIDEVKLWNVALSQKHVKTAMNGHSSPRANALAGIWTFGEGSGTAVNDRSTNNNDGVLVGDATWTD